Protein 4DBD (pdb70)

InterPro domains:
  IPR001754 Orotidine 5'-phosphate decarboxylase domain [PF00215] (5-203)
  IPR001754 Orotidine 5'-phosphate decarboxylase domain [SM00934] (5-203)
  IPR011060 Ribulose-phosphate binding barrel [SSF51366] (2-209)
  IPR013785 Aldolase-type TIM barrel [G3DSA:3.20.20.70] (1-222)
  IPR014732 Orotidine 5'-phosphate decarboxylase [PTHR32119] (3-213)
  IPR047595 Orotidine 5'-phosphate decarboxylase, archaeal [MF_01200_A] (6-213)

Nearest PDB structures (foldseek):
  4dbd-assembly1_A-2  TM=1.005E+00  e=2.839E-42  Saccharolobus solfataricus 98/2
  3ve9-assembly1_B  TM=9.576E-01  e=1.158E-21  Metallosphaera sedula DSM 5348
  3qf0-assembly1_B  TM=9.048E-01  e=1.936E-17  Methanothermobacter thermautotrophicus str. Delta H
  3p61-assembly1_B  TM=9.051E-01  e=1.575E-16  Methanothermobacter thermautotrophicus str. Delta H
  3sj3-assembly1_B  TM=9.030E-01  e=1.322E-16  Methanothermobacter thermautotrophicus str. Delta H

Structure (mmCIF, N/CA/C/O backbone):
data_4DBD
#
_entry.id   4DBD
#
_cell.length_a   40.367
_cell.length_b   64.819
_cell.length_c   73.237
_cell.angle_alpha   90.00
_cell.angle_beta   90.00
_cell.angle_gamma   90.00
#
_symmetry.space_group_name_H-M   'P 21 21 2'
#
loop_
_entity.id
_entity.type
_entity.pdbx_description
1 polymer "Orotidine 5'-phosphate decarboxylase"
2 non-polymer 'SULFATE ION'
3 water water
#
loop_
_atom_site.group_PDB
_atom_site.id
_atom_site.type_symbol
_atom_site.label_atom_id
_atom_site.label_alt_id
_atom_site.label_comp_id
_atom_site.label_asym_id
_atom_site.label_entity_id
_atom_site.label_seq_id
_atom_site.pdbx_PDB_ins_code
_atom_site.Cartn_x
_atom_site.Cartn_y
_atom_site.Cartn_z
_atom_site.occupancy
_atom_site.B_iso_or_equiv
_atom_site.auth_seq_id
_atom_site.auth_comp_id
_atom_site.auth_asym_id
_atom_site.auth_atom_id
_atom_site.pdbx_PDB_model_num
ATOM 1 N N . LYS A 1 3 ? 12.678 -29.680 -20.737 1.00 49.66 3 LYS A N 1
ATOM 2 C CA . LYS A 1 3 ? 11.961 -28.549 -21.319 1.00 50.75 3 LYS A CA 1
ATOM 3 C C . LYS A 1 3 ? 12.400 -27.209 -20.733 1.00 36.86 3 LYS A C 1
ATOM 4 O O . LYS A 1 3 ? 12.803 -27.127 -19.569 1.00 43.20 3 LYS A O 1
ATOM 10 N N . SER A 1 4 ? 12.305 -26.162 -21.549 1.00 36.66 4 SER A N 1
ATOM 11 C CA . SER A 1 4 ? 12.743 -24.828 -21.155 1.00 33.28 4 SER A CA 1
ATOM 12 C C . SER A 1 4 ? 11.857 -24.223 -20.076 1.00 31.72 4 SER A C 1
ATOM 13 O O . SER A 1 4 ? 10.661 -24.510 -19.991 1.00 34.50 4 SER A O 1
ATOM 16 N N . ARG A 1 5 ? 12.467 -23.373 -19.259 1.00 25.65 5 ARG A N 1
ATOM 17 C CA . ARG A 1 5 ? 11.785 -22.680 -18.186 1.00 23.44 5 ARG A CA 1
ATOM 18 C C . ARG A 1 5 ? 11.804 -21.196 -18.484 1.00 13.91 5 ARG A C 1
ATOM 19 O O . ARG A 1 5 ? 11.513 -20.377 -17.602 1.00 24.98 5 ARG A O 1
ATOM 27 N N . VAL A 1 6 ? 12.186 -20.850 -19.707 1.00 17.48 6 VAL A N 1
ATOM 28 C CA . VAL A 1 6 ? 12.372 -19.446 -20.071 1.00 21.55 6 VAL A CA 1
ATOM 29 C C . VAL A 1 6 ? 11.189 -18.847 -20.823 1.00 25.77 6 VAL A C 1
ATOM 30 O O . VAL A 1 6 ? 10.664 -19.445 -21.766 1.00 21.73 6 VAL A O 1
ATOM 34 N N . ILE A 1 7 ? 10.773 -17.659 -20.394 1.00 20.55 7 ILE A N 1
ATOM 35 C CA . ILE A 1 7 ? 9.805 -16.875 -21.151 1.00 21.27 7 ILE A CA 1
ATOM 36 C C . ILE A 1 7 ? 10.557 -15.687 -21.739 1.00 18.46 7 ILE A C 1
ATOM 37 O O . ILE A 1 7 ? 11.121 -14.878 -20.993 1.00 19.01 7 ILE A O 1
ATOM 42 N N . LEU A 1 8 ? 10.597 -15.589 -23.065 1.00 15.72 8 LEU A N 1
ATOM 43 C CA . LEU A 1 8 ? 11.290 -14.483 -23.711 1.00 16.65 8 LEU A CA 1
ATOM 44 C C . LEU A 1 8 ? 10.514 -13.188 -23.544 1.00 21.96 8 LEU A C 1
ATOM 45 O O . LEU A 1 8 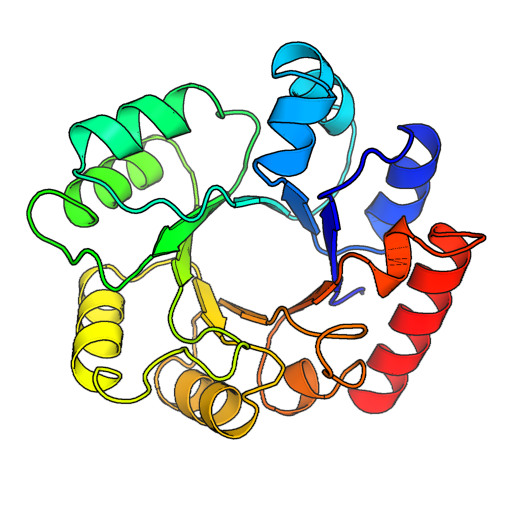? 9.346 -13.104 -23.927 1.00 21.57 8 LEU A O 1
ATOM 50 N N . ALA A 1 9 ? 11.163 -12.168 -22.990 1.00 16.17 9 ALA A N 1
ATOM 51 C CA . ALA A 1 9 ? 10.531 -10.857 -22.927 1.00 20.52 9 ALA A CA 1
ATOM 52 C C . ALA A 1 9 ? 10.895 -10.129 -24.197 1.00 17.16 9 ALA A C 1
ATOM 53 O O . ALA A 1 9 ? 11.977 -9.535 -24.299 1.00 17.04 9 ALA A O 1
ATOM 55 N N . MET A 1 10 ? 10.019 -10.209 -25.191 1.00 17.83 10 MET A N 1
ATOM 56 C CA . MET A 1 10 ? 10.323 -9.583 -26.466 1.00 19.80 10 MET A CA 1
ATOM 57 C C . MET A 1 10 ? 9.928 -8.120 -26.448 1.00 25.35 10 MET A C 1
ATOM 58 O O . MET A 1 10 ? 8.832 -7.752 -26.870 1.00 26.30 10 MET A O 1
ATOM 63 N N . ASP A 1 11 ? 10.839 -7.293 -25.950 1.00 21.14 11 ASP A N 1
ATOM 64 C CA . ASP A 1 11 ? 10.630 -5.854 -25.868 1.00 19.52 11 ASP A CA 1
ATOM 65 C C . ASP A 1 11 ? 11.405 -5.140 -26.978 1.00 29.68 11 ASP A C 1
ATOM 66 O O . ASP A 1 11 ? 11.347 -3.915 -27.109 1.00 33.75 11 ASP A O 1
ATOM 71 N N . LYS A 1 12 ? 12.145 -5.923 -27.761 1.00 25.59 12 LYS A N 1
ATOM 72 C CA . LYS A 1 12 ? 12.704 -5.473 -29.030 1.00 22.47 12 LYS A CA 1
ATOM 73 C C . LYS A 1 12 ? 12.392 -6.540 -30.064 1.00 24.85 12 LYS A C 1
ATOM 74 O O . LYS A 1 12 ? 12.338 -7.727 -29.731 1.00 27.16 12 LYS A O 1
ATOM 80 N N . PRO A 1 13 ? 12.195 -6.127 -31.327 1.00 26.72 13 PRO A N 1
ATOM 81 C CA . PRO A 1 13 ? 11.890 -7.057 -32.417 1.00 25.85 13 PRO A CA 1
ATOM 82 C C . PRO A 1 13 ? 12.955 -8.136 -32.618 1.00 27.86 13 PRO A C 1
ATOM 83 O O . PRO A 1 13 ? 14.152 -7.831 -32.628 1.00 27.06 13 PRO A O 1
ATOM 87 N N . LEU A 1 14 ? 12.511 -9.383 -32.744 1.00 27.02 14 LEU A N 1
ATOM 88 C CA . LEU A 1 14 ? 13.351 -10.467 -33.244 1.00 27.67 14 LEU A CA 1
ATOM 89 C C . LEU A 1 14 ? 12.706 -11.018 -34.519 1.00 22.92 14 LEU A C 1
ATOM 90 O O . LEU A 1 14 ? 11.487 -10.974 -34.671 1.00 24.75 14 LEU A O 1
ATOM 95 N N . SER A 1 15 ? 13.515 -11.544 -35.434 1.00 27.00 15 SER A N 1
ATOM 96 C CA . SER A 1 15 ? 12.979 -12.005 -36.714 1.00 30.42 15 SER A CA 1
ATOM 97 C C . SER A 1 15 ? 12.141 -13.265 -36.536 1.00 28.68 15 SER A C 1
ATOM 98 O O . SER A 1 15 ? 12.305 -14.002 -35.566 1.00 28.93 15 SER A O 1
ATOM 101 N N . TYR A 1 16 ? 11.260 -13.524 -37.498 1.00 30.73 16 TYR A N 1
ATOM 102 C CA . TYR A 1 16 ? 10.408 -14.696 -37.433 1.00 31.54 16 TYR A CA 1
ATOM 103 C C . TYR A 1 16 ? 11.224 -15.979 -37.421 1.00 20.23 16 TYR A C 1
ATOM 104 O O . TYR A 1 16 ? 10.883 -16.927 -36.723 1.00 30.47 16 TYR A O 1
ATOM 113 N N . GLN A 1 17 ? 12.290 -16.021 -38.219 1.00 31.28 17 GLN A N 1
ATOM 114 C CA . GLN A 1 17 ? 13.106 -17.230 -38.300 1.00 35.56 17 GLN A CA 1
ATOM 115 C C . GLN A 1 17 ? 13.753 -17.567 -36.956 1.00 30.00 17 GLN A C 1
ATOM 116 O O . GLN A 1 17 ? 13.760 -18.727 -36.538 1.00 26.69 17 GLN A O 1
ATOM 122 N N . VAL A 1 18 ? 14.280 -16.549 -36.277 1.00 33.71 18 VAL A N 1
ATOM 123 C CA . VAL A 1 18 ? 14.842 -16.726 -34.933 1.00 33.64 18 VAL A CA 1
ATOM 124 C C . VAL A 1 18 ? 13.819 -17.311 -33.959 1.00 24.73 18 VAL A C 1
ATOM 125 O O . VAL A 1 18 ? 14.102 -18.273 -33.236 1.00 30.75 18 VAL A O 1
ATOM 129 N N . LEU A 1 19 ? 12.624 -16.730 -33.945 1.00 28.26 19 LEU A N 1
ATOM 130 C CA . LEU A 1 19 ? 11.587 -17.185 -33.027 1.00 32.59 19 LEU A CA 1
ATOM 131 C C . LEU A 1 19 ? 11.204 -18.644 -33.282 1.00 26.62 19 LEU A C 1
ATOM 132 O O . LEU A 1 19 ? 10.864 -19.370 -32.358 1.00 26.28 19 LEU A O 1
ATOM 137 N N . LYS A 1 20 ? 11.278 -19.080 -34.538 1.00 36.62 20 LYS A N 1
ATOM 138 C CA . LYS A 1 20 ? 10.910 -20.458 -34.869 1.00 30.77 20 LYS A CA 1
ATOM 139 C C . LYS A 1 20 ? 11.867 -21.498 -34.285 1.00 30.97 20 LYS A C 1
ATOM 140 O O . LYS A 1 20 ? 11.447 -22.606 -33.947 1.00 35.98 20 LYS A O 1
ATOM 146 N N . GLU A 1 21 ? 13.145 -21.146 -34.161 1.00 32.58 21 GLU A N 1
ATOM 147 C CA . GLU A 1 21 ? 14.104 -22.019 -33.486 1.00 43.09 21 GLU A CA 1
ATOM 148 C C . GLU A 1 21 ? 13.883 -22.001 -31.985 1.00 39.06 21 GLU A C 1
ATOM 149 O O . GLU A 1 21 ? 13.978 -23.035 -31.313 1.00 38.97 21 GLU A O 1
ATOM 155 N N . MET A 1 22 ? 13.593 -20.816 -31.460 1.00 35.57 22 MET A N 1
ATOM 156 C CA . MET A 1 22 ? 13.367 -20.662 -30.030 1.00 29.89 22 MET A CA 1
ATOM 157 C C . MET A 1 22 ? 12.093 -21.363 -29.596 1.00 35.87 22 MET A C 1
ATOM 158 O O . MET A 1 22 ? 11.991 -21.816 -28.461 1.00 33.18 22 MET A O 1
ATOM 163 N N . GLU A 1 23 ? 11.129 -21.468 -30.509 1.00 31.02 23 GLU A N 1
ATOM 164 C CA . GLU A 1 23 ? 9.797 -21.954 -30.164 1.00 38.90 23 GLU A CA 1
ATOM 165 C C . GLU A 1 23 ? 9.802 -23.215 -29.290 1.00 41.01 23 GLU A C 1
ATOM 166 O O . GLU A 1 23 ? 9.040 -23.304 -28.318 1.00 40.87 23 GLU A O 1
ATOM 172 N N . ASN A 1 24 ? 10.655 -24.181 -29.625 1.00 33.42 24 ASN A N 1
ATOM 173 C CA . ASN A 1 24 ? 10.695 -25.434 -28.880 1.00 35.02 24 ASN A CA 1
ATOM 174 C C . ASN A 1 24 ? 11.748 -25.407 -27.777 1.00 37.79 24 ASN A C 1
ATOM 175 O O . ASN A 1 24 ? 12.059 -26.435 -27.168 1.00 36.87 24 ASN A O 1
ATOM 180 N N . GLU A 1 25 ? 12.295 -24.221 -27.529 1.00 42.38 25 GLU A N 1
ATOM 181 C CA . GLU A 1 25 ? 13.251 -24.025 -26.444 1.00 39.83 25 GLU A CA 1
ATOM 182 C C . GLU A 1 25 ? 12.875 -22.823 -25.587 1.00 35.61 25 GLU A C 1
ATOM 183 O O . GLU A 1 25 ? 13.726 -22.223 -24.922 1.00 29.41 25 GLU A O 1
ATOM 189 N N . LEU A 1 26 ? 11.588 -22.491 -25.623 1.00 28.24 26 LEU A N 1
ATOM 190 C CA . LEU A 1 26 ? 10.990 -21.507 -24.735 1.00 27.93 26 LEU A CA 1
ATOM 191 C C . LEU A 1 26 ? 9.733 -22.128 -24.186 1.00 35.67 26 LEU A C 1
ATOM 192 O O . LEU A 1 26 ? 9.113 -22.961 -24.854 1.00 34.59 26 LEU A O 1
ATOM 197 N N . TYR A 1 27 ? 9.341 -21.738 -22.979 1.00 30.51 27 TYR A N 1
ATOM 198 C CA . TYR A 1 27 ? 7.997 -22.054 -22.526 1.00 29.16 27 TYR A CA 1
ATOM 199 C C . TYR A 1 27 ? 6.999 -21.079 -23.141 1.00 33.70 27 TYR A C 1
ATOM 200 O O . TYR A 1 27 ? 5.892 -21.462 -23.537 1.00 31.79 27 TYR A O 1
ATOM 209 N N . GLY A 1 28 ? 7.397 -19.813 -23.211 1.00 23.93 28 GLY A N 1
ATOM 210 C CA . GLY A 1 28 ? 6.512 -18.774 -23.692 1.00 21.81 28 GLY A CA 1
ATOM 211 C C . GLY A 1 28 ? 7.264 -17.555 -24.180 1.00 19.22 28 GLY A C 1
ATOM 212 O O . GLY A 1 28 ? 8.499 -17.459 -24.078 1.00 23.50 28 GLY A O 1
ATOM 213 N N . ILE A 1 29 ? 6.503 -16.608 -24.707 1.00 18.02 29 ILE A N 1
ATOM 214 C CA . ILE A 1 29 ? 7.027 -15.343 -25.172 1.00 16.25 29 ILE A CA 1
ATOM 215 C C . ILE A 1 29 ? 6.132 -14.269 -24.577 1.00 18.56 29 ILE A C 1
ATOM 216 O O . ILE A 1 29 ? 4.901 -14.373 -24.644 1.00 19.04 29 ILE A O 1
ATOM 221 N N . LYS A 1 30 ? 6.746 -13.257 -23.978 1.00 17.67 30 LYS A N 1
ATOM 222 C CA . LYS A 1 30 ? 6.008 -12.172 -23.338 1.00 16.34 30 LYS A CA 1
ATOM 223 C C . LYS A 1 30 ? 6.158 -10.908 -24.185 1.00 17.25 30 LYS A C 1
ATOM 224 O O . LYS A 1 30 ? 7.255 -10.368 -24.343 1.00 21.03 30 LYS A O 1
ATOM 230 N N . VAL A 1 31 ? 5.035 -10.452 -24.734 1.00 15.56 31 VAL A N 1
ATOM 231 C CA . VAL A 1 31 ? 4.998 -9.321 -25.647 1.00 15.58 31 VAL A CA 1
ATOM 232 C C . VAL A 1 31 ? 4.648 -8.042 -24.895 1.00 20.14 31 VAL A C 1
ATOM 233 O O . VAL A 1 31 ? 3.627 -7.992 -24.219 1.00 18.65 31 VAL A O 1
ATOM 237 N N . GLY A 1 32 ? 5.476 -7.007 -25.030 1.00 23.16 32 GLY A N 1
ATOM 238 C CA . GLY A 1 32 ? 5.270 -5.764 -24.308 1.00 25.20 32 GLY A CA 1
ATOM 239 C C . GLY A 1 32 ? 4.852 -4.585 -25.162 1.00 24.13 32 GLY A C 1
ATOM 240 O O . GLY A 1 32 ? 4.752 -4.690 -26.389 1.00 22.32 32 GLY A O 1
ATOM 241 N N . LEU A 1 33 ? 4.602 -3.451 -24.514 1.00 20.65 33 LEU A N 1
ATOM 242 C CA . LEU A 1 33 ? 4.285 -2.222 -25.238 1.00 19.59 33 LEU A CA 1
ATOM 243 C C . LEU A 1 33 ? 5.437 -1.727 -26.119 1.00 17.85 33 LEU A C 1
ATOM 244 O O . LEU A 1 33 ? 5.202 -1.194 -27.212 1.00 21.12 33 LEU A O 1
ATOM 249 N N . PRO A 1 34 ? 6.692 -1.893 -25.659 1.00 16.24 34 PRO A N 1
ATOM 250 C CA . PRO A 1 34 ? 7.770 -1.409 -26.531 1.00 19.16 34 PRO A CA 1
ATOM 251 C C . PRO A 1 34 ? 7.739 -2.059 -27.913 1.00 24.67 34 PRO A C 1
ATOM 252 O O . PRO A 1 34 ? 8.020 -1.380 -28.916 1.00 22.66 34 PRO A O 1
ATOM 256 N N . LEU A 1 35 ? 7.412 -3.349 -27.970 1.00 22.33 35 LEU A N 1
ATOM 257 C CA . LEU A 1 35 ? 7.368 -4.066 -29.246 1.00 19.05 35 LEU A CA 1
ATOM 258 C C . LEU A 1 35 ? 6.195 -3.602 -30.079 1.00 27.56 35 LEU A C 1
ATOM 259 O O . LEU A 1 35 ? 6.347 -3.261 -31.261 1.00 26.11 35 LEU A O 1
ATOM 264 N N . VAL A 1 36 ? 5.015 -3.590 -29.466 1.00 16.68 36 VAL A N 1
ATOM 265 C CA . VAL A 1 36 ? 3.809 -3.189 -30.178 1.00 19.64 36 VAL A CA 1
ATOM 266 C C . VAL A 1 36 ? 3.922 -1.759 -30.717 1.00 26.45 36 VAL A C 1
ATOM 267 O O . VAL A 1 36 ? 3.456 -1.475 -31.812 1.00 29.78 36 VAL A O 1
ATOM 271 N N . LEU A 1 37 ? 4.569 -0.866 -29.972 1.00 23.30 37 LEU A N 1
ATOM 272 C CA . LEU A 1 37 ? 4.796 0.494 -30.474 1.00 28.64 37 LEU A CA 1
ATOM 273 C C . LEU A 1 37 ? 5.916 0.584 -31.536 1.00 33.28 37 LEU A C 1
ATOM 274 O O . LEU A 1 37 ? 5.923 1.498 -32.361 1.00 37.85 37 LEU A O 1
ATOM 279 N N . ASP A 1 38 ? 6.865 -0.346 -31.507 1.00 27.16 38 ASP A N 1
ATOM 280 C CA . ASP A 1 38 ? 7.940 -0.353 -32.502 1.00 24.68 38 ASP A CA 1
ATOM 281 C C . ASP A 1 38 ? 7.421 -0.918 -33.823 1.00 40.25 38 ASP A C 1
ATOM 282 O O . ASP A 1 38 ? 7.447 -0.237 -34.849 1.00 46.22 38 ASP A O 1
ATOM 287 N N . LEU A 1 39 ? 6.934 -2.155 -33.788 1.00 31.97 39 LEU A N 1
ATOM 288 C CA . LEU A 1 39 ? 6.466 -2.840 -34.991 1.00 32.06 39 LEU A CA 1
ATOM 289 C C . LEU A 1 39 ? 5.085 -2.378 -35.418 1.00 38.01 39 LEU A C 1
ATOM 290 O O . LEU A 1 39 ? 4.728 -2.455 -36.600 1.00 36.71 39 LEU A O 1
ATOM 295 N N . GLY A 1 40 ? 4.301 -1.908 -34.455 1.00 35.71 40 GLY A N 1
ATOM 296 C CA . GLY A 1 40 ? 2.894 -1.652 -34.699 1.00 28.70 40 GLY A CA 1
ATOM 297 C C . GLY A 1 40 ? 2.073 -2.902 -34.458 1.00 22.49 40 GLY A C 1
ATOM 298 O O . GLY A 1 40 ? 2.616 -4.002 -34.378 1.00 27.33 40 GLY A O 1
ATOM 299 N N . VAL A 1 41 ? 0.759 -2.735 -34.348 1.00 23.89 41 VAL A N 1
ATOM 300 C CA . VAL A 1 41 ? -0.139 -3.816 -33.951 1.00 30.12 41 VAL A CA 1
ATOM 301 C C . VAL A 1 41 ? -0.234 -4.928 -34.990 1.00 35.69 41 VAL A C 1
ATOM 302 O O . VAL A 1 41 ? -0.169 -6.112 -34.648 1.00 32.16 41 VAL A O 1
ATOM 306 N N . ASP A 1 42 ? -0.417 -4.546 -36.254 1.00 38.23 42 ASP A N 1
ATOM 307 C CA . ASP A 1 42 ? -0.558 -5.529 -37.318 1.00 39.28 42 ASP A CA 1
ATOM 308 C C . ASP A 1 42 ? 0.698 -6.364 -37.455 1.00 23.40 42 ASP A C 1
ATOM 309 O O . ASP A 1 42 ? 0.628 -7.597 -37.463 1.00 29.02 42 ASP A O 1
ATOM 314 N N . LYS A 1 43 ? 1.845 -5.698 -37.546 1.00 24.72 43 LYS A N 1
ATOM 315 C CA . LYS A 1 43 ? 3.118 -6.405 -37.648 1.00 22.90 43 LYS A CA 1
ATOM 316 C C . LYS A 1 43 ? 3.392 -7.260 -36.421 1.00 25.68 43 LYS A C 1
ATOM 317 O O . LYS A 1 43 ? 4.002 -8.323 -36.521 1.00 24.50 43 LYS A O 1
ATOM 323 N N . THR A 1 44 ? 2.938 -6.811 -35.256 1.00 23.27 44 THR A N 1
ATOM 324 C CA . THR A 1 44 ? 3.167 -7.605 -34.061 1.00 20.11 44 THR A CA 1
ATOM 325 C C . THR A 1 44 ? 2.378 -8.917 -34.130 1.00 17.80 44 THR A C 1
ATOM 326 O O . THR A 1 44 ? 2.907 -9.979 -33.816 1.00 23.95 44 THR A O 1
ATOM 330 N N . ARG A 1 45 ? 1.120 -8.845 -34.558 1.00 24.01 45 ARG A N 1
ATOM 331 C CA . ARG A 1 45 ? 0.282 -10.037 -34.670 1.00 24.46 45 ARG A CA 1
ATOM 332 C C . ARG A 1 45 ? 0.844 -11.038 -35.687 1.00 26.03 45 ARG A C 1
ATOM 333 O O . ARG A 1 45 ? 0.893 -12.246 -35.432 1.00 27.34 45 ARG A O 1
ATOM 341 N N . GLU A 1 46 ? 1.266 -10.527 -36.839 1.00 26.30 46 GLU A N 1
ATOM 342 C CA . GLU A 1 46 ? 1.880 -11.358 -37.870 1.00 25.07 46 GLU A CA 1
ATOM 343 C C . GLU A 1 46 ? 3.095 -12.108 -37.328 1.00 26.71 46 GLU A C 1
ATOM 344 O O . GLU A 1 46 ? 3.276 -13.296 -37.581 1.00 27.75 46 GLU A O 1
ATOM 350 N N . LEU A 1 47 ? 3.931 -11.400 -36.578 1.00 24.20 47 LEU A N 1
ATOM 351 C CA . LEU A 1 47 ? 5.148 -11.984 -36.034 1.00 26.13 47 LEU A CA 1
ATOM 352 C C . LEU A 1 47 ? 4.878 -13.224 -35.179 1.00 23.85 47 LEU A C 1
ATOM 353 O O . LEU A 1 47 ? 5.682 -14.158 -35.152 1.00 25.26 47 LEU A O 1
ATOM 358 N N . LEU A 1 48 ? 3.744 -13.229 -34.479 1.00 26.81 48 LEU A N 1
ATOM 359 C CA . LEU A 1 48 ? 3.462 -14.262 -33.482 1.00 28.87 48 LEU A CA 1
ATOM 360 C C . LEU A 1 48 ? 2.651 -15.455 -33.983 1.00 39.53 48 LEU A C 1
ATOM 361 O O . LEU A 1 48 ? 2.397 -16.394 -33.230 1.00 35.62 48 LEU A O 1
ATOM 366 N N . ILE A 1 49 ? 2.257 -15.421 -35.251 1.00 32.86 49 ILE A N 1
ATOM 367 C CA . ILE A 1 49 ? 1.262 -16.363 -35.766 1.00 36.09 49 ILE A CA 1
ATOM 368 C C . ILE A 1 49 ? 1.629 -17.851 -35.729 1.00 35.72 49 ILE A C 1
ATOM 369 O O . ILE A 1 49 ? 0.915 -18.644 -35.113 1.00 50.39 49 ILE A O 1
ATOM 374 N N . GLY A 1 50 ? 2.726 -18.234 -36.373 1.00 46.05 50 GLY A N 1
ATOM 375 C CA . GLY A 1 50 ? 3.061 -19.646 -36.489 1.00 50.22 50 GLY A CA 1
ATOM 376 C C . GLY A 1 50 ? 3.703 -20.286 -35.266 1.00 54.19 50 GLY A C 1
ATOM 377 O O . GLY A 1 50 ? 3.815 -21.512 -35.188 1.00 55.82 50 GLY A O 1
ATOM 378 N N . LEU A 1 51 ? 4.106 -19.462 -34.302 1.00 45.86 51 LEU A N 1
ATOM 379 C CA . LEU A 1 51 ? 4.940 -19.913 -33.190 1.00 42.25 51 LEU A CA 1
ATOM 380 C C . LEU A 1 51 ? 4.273 -20.946 -32.283 1.00 42.34 51 LEU A C 1
ATOM 381 O O . LEU A 1 51 ? 3.198 -20.703 -31.737 1.00 49.53 51 LEU A O 1
ATOM 386 N N . ASP A 1 52 ? 4.923 -22.095 -32.123 1.00 44.01 52 ASP A N 1
ATOM 387 C CA . ASP A 1 52 ? 4.433 -23.130 -31.225 1.00 42.54 52 ASP A CA 1
ATOM 388 C C . ASP A 1 52 ? 5.096 -23.047 -29.854 1.00 45.88 52 ASP A C 1
ATOM 389 O O . ASP A 1 52 ? 6.028 -23.802 -29.550 1.00 40.31 52 ASP A O 1
ATOM 394 N N . VAL A 1 53 ? 4.615 -22.121 -29.033 1.00 40.01 53 VAL A N 1
ATOM 395 C CA . VAL A 1 53 ? 5.023 -22.065 -27.641 1.00 39.28 53 VAL A CA 1
ATOM 396 C C . VAL A 1 53 ? 3.794 -22.290 -26.775 1.00 38.63 53 VAL A C 1
ATOM 397 O O . VAL A 1 53 ? 2.663 -22.093 -27.229 1.00 41.04 53 VAL A O 1
ATOM 401 N N . GLU A 1 54 ? 4.006 -22.733 -25.541 1.00 34.55 54 GLU A N 1
ATOM 402 C CA . GLU A 1 54 ? 2.894 -22.979 -24.641 1.00 38.00 54 GLU A CA 1
ATOM 403 C C . GLU A 1 54 ? 2.100 -21.697 -24.406 1.00 34.99 54 GLU A C 1
ATOM 404 O O . GLU A 1 54 ? 0.868 -21.713 -24.433 1.00 38.53 54 GLU A O 1
ATOM 410 N N . GLU A 1 55 ? 2.800 -20.587 -24.188 1.00 28.44 55 GLU A N 1
ATOM 411 C CA . GLU A 1 55 ? 2.120 -19.344 -23.830 1.00 25.57 55 GLU A CA 1
ATOM 412 C C . GLU A 1 55 ? 2.606 -18.109 -24.577 1.00 22.48 55 GLU A C 1
ATOM 413 O O . GLU A 1 55 ? 3.804 -17.809 -24.631 1.00 23.22 55 GLU A O 1
ATOM 419 N N . ILE A 1 56 ? 1.650 -17.397 -25.162 1.00 21.13 56 ILE A N 1
ATOM 420 C CA . ILE A 1 56 ? 1.892 -16.049 -25.635 1.00 15.38 56 ILE A CA 1
ATOM 421 C C . ILE A 1 56 ? 1.239 -15.123 -24.617 1.00 21.72 56 ILE A C 1
ATOM 422 O O . ILE A 1 56 ? 0.009 -15.106 -24.453 1.00 20.00 56 ILE A O 1
ATOM 427 N N . ILE A 1 57 ? 2.086 -14.404 -23.883 1.00 17.83 57 ILE A N 1
ATOM 428 C CA . ILE A 1 57 ? 1.620 -13.530 -22.821 1.00 18.56 57 ILE A CA 1
ATOM 429 C C . ILE A 1 57 ? 1.761 -12.087 -23.258 1.00 18.18 57 ILE A C 1
ATOM 430 O O . ILE A 1 57 ? 2.819 -11.670 -23.724 1.00 25.29 57 ILE A O 1
ATOM 435 N N . VAL A 1 58 ? 0.684 -11.321 -23.131 1.00 14.73 58 VAL A N 1
ATOM 436 C CA . VAL A 1 58 ? 0.767 -9.899 -23.404 1.00 13.08 58 VAL A CA 1
ATOM 437 C C . VAL A 1 58 ? 0.936 -9.202 -22.056 1.00 11.85 58 VAL A C 1
ATOM 438 O O . VAL A 1 58 ? 0.155 -9.430 -21.125 1.00 16.25 58 VAL A O 1
ATOM 442 N N . ASP A 1 59 ? 1.989 -8.392 -21.954 1.00 15.44 59 ASP A N 1
ATOM 443 C CA . ASP A 1 59 ? 2.280 -7.660 -20.724 1.00 15.45 59 ASP A CA 1
ATOM 444 C C . ASP A 1 59 ? 2.270 -6.156 -21.002 1.00 12.29 59 ASP A C 1
ATOM 445 O O . ASP A 1 59 ? 3.284 -5.569 -21.381 1.00 12.91 59 ASP A O 1
ATOM 450 N N . PHE A 1 60 ? 1.100 -5.547 -20.827 1.00 13.46 60 PHE A N 1
ATOM 451 C CA . PHE A 1 60 ? 0.975 -4.105 -20.846 1.00 15.37 60 PHE A CA 1
ATOM 452 C C . PHE A 1 60 ? 0.797 -3.599 -19.411 1.00 18.80 60 PHE A C 1
ATOM 453 O O . PHE A 1 60 ? 0.328 -2.470 -19.199 1.00 17.58 60 PHE A O 1
ATOM 461 N N . LYS A 1 61 ? 1.161 -4.440 -18.436 1.00 13.94 61 LYS A N 1
ATOM 462 C CA . LYS A 1 61 ? 1.073 -4.085 -17.018 1.00 14.69 61 LYS A CA 1
ATOM 463 C C . LYS A 1 61 ? -0.256 -3.417 -16.719 1.00 13.88 61 LYS A C 1
ATOM 464 O O . LYS A 1 61 ? -0.306 -2.321 -16.143 1.00 14.45 61 LYS A O 1
ATOM 470 N N . LEU A 1 62 ? -1.334 -4.097 -17.088 1.00 13.02 62 LEU A N 1
ATOM 471 C CA . LEU A 1 62 ? -2.668 -3.510 -17.066 1.00 14.19 62 LEU A CA 1
ATOM 472 C C . LEU A 1 62 ? -3.002 -2.925 -15.698 1.00 14.95 62 LEU A C 1
ATOM 473 O O . LEU A 1 62 ? -2.836 -3.578 -14.672 1.00 13.88 62 LEU A O 1
ATOM 478 N N . ALA A 1 63 ? -3.463 -1.678 -15.681 1.00 12.57 63 ALA A N 1
ATOM 479 C CA . ALA A 1 63 ? -3.678 -1.008 -14.395 1.00 12.81 63 ALA A CA 1
ATOM 480 C C . ALA A 1 63 ? -4.692 0.119 -14.534 1.00 12.62 63 ALA A C 1
ATOM 481 O O . ALA A 1 63 ? -4.384 1.293 -14.337 1.00 13.95 63 ALA A O 1
ATOM 483 N N . ASP A 1 64 ? -5.908 -0.247 -14.902 1.00 18.15 64 ASP A N 1
ATOM 484 C CA . ASP A 1 64 ? -6.948 0.754 -15.079 1.00 16.12 64 ASP A CA 1
ATOM 485 C C . ASP A 1 64 ? -8.267 0.185 -14.593 1.00 15.22 64 ASP A C 1
ATOM 486 O O . ASP A 1 64 ? -8.312 -0.914 -14.031 1.00 14.09 64 ASP A O 1
ATOM 491 N N . ILE A 1 65 ? -9.338 0.946 -14.772 1.00 15.51 65 ILE A N 1
ATOM 492 C CA . ILE A 1 65 ? -10.665 0.442 -14.479 1.00 14.41 65 ILE A CA 1
ATOM 493 C C . ILE A 1 65 ? -11.014 -0.680 -15.464 1.00 15.64 65 ILE A C 1
ATOM 494 O O . ILE A 1 65 ? -10.390 -0.810 -16.532 1.00 14.44 65 ILE A O 1
ATOM 499 N N . GLY A 1 66 ? -12.023 -1.468 -15.108 1.00 15.60 66 GLY A N 1
ATOM 500 C CA . GLY A 1 66 ? -12.367 -2.671 -15.845 1.00 17.74 66 GLY A CA 1
ATOM 501 C C . GLY A 1 66 ? -12.706 -2.383 -17.285 1.00 16.03 66 GLY A C 1
ATOM 502 O O . GLY A 1 66 ? -12.212 -3.069 -18.184 1.00 17.43 66 GLY A O 1
ATOM 503 N N . TYR A 1 67 ? -13.562 -1.382 -17.516 1.00 17.15 67 TYR A N 1
ATOM 504 C CA . TYR A 1 67 ? -13.960 -1.026 -18.879 1.00 22.50 67 TYR A CA 1
ATOM 505 C C . TYR A 1 67 ? -12.750 -0.812 -19.778 1.00 16.30 67 TYR A C 1
ATOM 506 O O . TYR A 1 67 ? -12.721 -1.279 -20.916 1.00 19.07 67 TYR A O 1
ATOM 515 N N . ILE A 1 68 ? -11.741 -0.118 -19.261 1.00 15.35 68 ILE A N 1
ATOM 516 C CA . ILE A 1 68 ? -10.570 0.214 -20.071 1.00 18.12 68 ILE A CA 1
ATOM 517 C C . ILE A 1 68 ? -9.692 -1.013 -20.273 1.00 16.46 68 ILE A C 1
ATOM 518 O O . ILE A 1 68 ? -9.184 -1.242 -21.366 1.00 16.80 68 ILE A O 1
ATOM 523 N N . MET A 1 69 ? -9.488 -1.798 -19.213 1.00 14.89 69 MET A N 1
ATOM 524 C CA . MET A 1 69 ? -8.673 -2.995 -19.358 1.00 16.25 69 MET A CA 1
ATOM 525 C C . MET A 1 69 ? -9.281 -3.982 -20.338 1.00 14.49 69 MET A C 1
ATOM 526 O O . MET A 1 69 ? -8.573 -4.606 -21.119 1.00 15.96 69 MET A O 1
ATOM 531 N N . LYS A 1 70 ? -10.600 -4.128 -20.292 1.00 13.99 70 LYS A N 1
ATOM 532 C CA . LYS A 1 70 ? -11.296 -4.983 -21.258 1.00 13.90 70 LYS A CA 1
ATOM 533 C C . LYS A 1 70 ? -11.184 -4.431 -22.689 1.00 17.36 70 LYS A C 1
ATOM 534 O O . LYS A 1 70 ? -11.002 -5.185 -23.646 1.00 19.39 70 LYS A O 1
ATOM 540 N N . SER A 1 71 ? -11.262 -3.111 -22.839 1.00 19.72 71 SER A N 1
ATOM 541 C CA . SER A 1 71 ? -11.141 -2.491 -24.165 1.00 17.74 71 SER A CA 1
ATOM 542 C C . SER A 1 71 ? -9.753 -2.727 -24.761 1.00 18.25 71 SER A C 1
ATOM 543 O O . SER A 1 71 ? -9.582 -2.814 -25.981 1.00 21.79 71 SER A O 1
ATOM 546 N N . ILE A 1 72 ? -8.757 -2.821 -23.891 1.00 18.21 72 ILE A N 1
ATOM 547 C CA . ILE A 1 72 ? -7.403 -3.120 -24.316 1.00 16.85 72 ILE A CA 1
ATOM 548 C C . ILE A 1 72 ? -7.253 -4.572 -24.750 1.00 16.93 72 ILE A C 1
ATOM 549 O O . ILE A 1 72 ? -6.791 -4.846 -25.864 1.00 17.27 72 ILE A O 1
ATOM 554 N N . VAL A 1 73 ? -7.643 -5.512 -23.893 1.00 16.51 73 VAL A N 1
ATOM 555 C CA . VAL A 1 73 ? -7.347 -6.913 -24.178 1.00 15.33 73 VAL A CA 1
ATOM 556 C C . VAL A 1 73 ? -8.181 -7.494 -25.315 1.00 18.47 73 VAL A C 1
ATOM 557 O O . VAL A 1 73 ? -7.777 -8.467 -25.947 1.00 20.99 73 VAL A O 1
ATOM 561 N N . GLU A 1 74 ? -9.343 -6.918 -25.586 1.00 18.86 74 GLU A N 1
ATOM 562 C CA . GLU A 1 74 ? -10.151 -7.477 -26.673 1.00 25.45 74 GLU A CA 1
ATOM 563 C C . GLU A 1 74 ? -9.505 -7.214 -28.040 1.00 25.64 74 GLU A C 1
ATOM 564 O O . GLU A 1 74 ? -9.819 -7.890 -29.015 1.00 22.14 74 GLU A O 1
ATOM 570 N N . ARG A 1 75 ? -8.573 -6.264 -28.086 1.00 18.96 75 ARG A N 1
ATOM 571 C CA . ARG A 1 75 ? -7.800 -5.973 -29.295 1.00 23.22 75 ARG A CA 1
ATOM 572 C C . ARG A 1 75 ? -6.499 -6.779 -29.361 1.00 22.19 75 ARG A C 1
ATOM 573 O O . ARG A 1 75 ? -5.654 -6.531 -30.222 1.00 25.88 75 ARG A O 1
ATOM 581 N N . LEU A 1 76 ? -6.346 -7.745 -28.458 1.00 19.20 76 LEU A N 1
ATOM 582 C CA . LEU A 1 76 ? -5.120 -8.535 -28.362 1.00 18.08 76 LEU A CA 1
ATOM 583 C C . LEU A 1 76 ? -5.419 -10.033 -28.260 1.00 24.53 76 LEU A C 1
ATOM 584 O O . LEU A 1 76 ? -4.715 -10.772 -27.567 1.00 23.55 76 LEU A O 1
ATOM 589 N N . SER A 1 77 ? -6.451 -10.480 -28.972 1.00 25.25 77 SER A N 1
ATOM 590 C CA . SER A 1 77 ? -6.943 -11.853 -28.854 1.00 26.68 77 SER A CA 1
ATOM 591 C C . SER A 1 77 ? -5.957 -12.941 -29.299 1.00 24.54 77 SER A C 1
ATOM 592 O O . SER A 1 77 ? -6.190 -14.124 -29.067 1.00 29.37 77 SER A O 1
ATOM 595 N N . PHE A 1 78 ? -4.859 -12.556 -29.933 1.00 24.19 78 PHE A N 1
ATOM 596 C CA . PHE A 1 78 ? -3.869 -13.552 -30.342 1.00 25.56 78 PHE A CA 1
ATOM 597 C C . PHE A 1 78 ? -3.184 -14.148 -29.109 1.00 32.12 78 PHE A C 1
ATOM 598 O O . PHE A 1 78 ? -2.644 -15.250 -29.154 1.00 35.83 78 PHE A O 1
ATOM 606 N N . ALA A 1 79 ? -3.238 -13.416 -28.001 1.00 24.48 79 ALA A N 1
ATOM 607 C CA . ALA A 1 79 ? -2.579 -13.821 -26.758 1.00 26.87 79 ALA A CA 1
ATOM 608 C C . ALA A 1 79 ? -3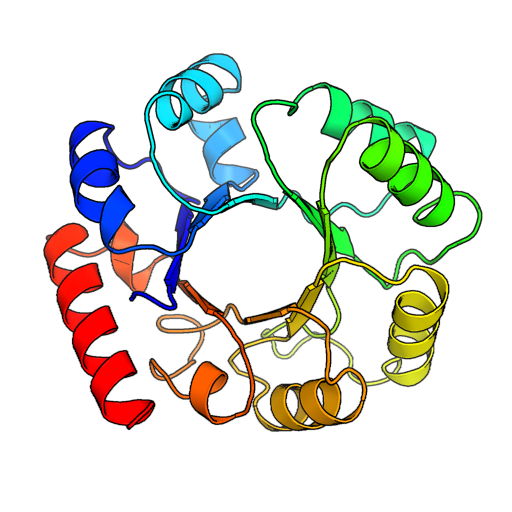.329 -14.917 -26.013 1.00 23.54 79 ALA A C 1
ATOM 609 O O . ALA A 1 79 ? -4.564 -14.944 -26.001 1.00 25.24 79 ALA A O 1
ATOM 611 N N . ASN A 1 80 ? -2.585 -15.809 -25.366 1.00 23.28 80 ASN A N 1
ATOM 612 C CA . ASN A 1 80 ? -3.188 -16.784 -24.454 1.00 18.54 80 ASN A CA 1
ATOM 613 C C . ASN A 1 80 ? -3.436 -16.192 -23.063 1.00 21.84 80 ASN A C 1
ATOM 614 O O . ASN A 1 80 ? -4.364 -16.603 -22.363 1.00 22.73 80 ASN A O 1
ATOM 619 N N . SER A 1 81 ? -2.584 -15.249 -22.662 1.00 18.29 81 SER A N 1
ATOM 620 C CA . SER A 1 81 ? -2.558 -14.779 -21.279 1.00 20.00 81 SER A CA 1
ATOM 621 C C . SER A 1 81 ? -2.223 -13.300 -21.219 1.00 15.78 81 SER A C 1
ATOM 622 O O . SER A 1 81 ? -1.621 -12.763 -22.144 1.00 16.07 81 SER A O 1
ATOM 625 N N . PHE A 1 82 ? -2.571 -12.669 -20.098 1.00 12.75 82 PHE A N 1
ATOM 626 C CA . PHE A 1 82 ? -2.386 -11.238 -19.918 1.00 14.24 82 PHE A CA 1
ATOM 627 C C . PHE A 1 82 ? -1.893 -10.937 -18.509 1.00 15.00 82 PHE A C 1
ATOM 628 O O . PHE A 1 82 ? -2.348 -11.539 -17.545 1.00 16.46 82 PHE A O 1
ATOM 636 N N . ILE A 1 83 ? -0.957 -10.000 -18.403 1.00 13.83 83 ILE A N 1
ATOM 637 C CA . ILE A 1 83 ? -0.447 -9.559 -17.107 1.00 14.09 83 ILE A CA 1
ATOM 638 C C . ILE A 1 83 ? -1.133 -8.251 -16.697 1.00 12.48 83 ILE A C 1
ATOM 639 O O . ILE A 1 83 ? -1.226 -7.300 -17.485 1.00 15.16 83 ILE A O 1
ATOM 644 N N . ALA A 1 84 ? -1.670 -8.240 -15.481 1.00 14.07 84 ALA A N 1
ATOM 645 C CA . ALA A 1 84 ? -2.229 -7.028 -14.879 1.00 12.52 84 ALA A CA 1
ATOM 646 C C . ALA A 1 84 ? -1.621 -6.812 -13.508 1.00 12.68 84 ALA A C 1
ATOM 647 O O . ALA A 1 84 ? -1.128 -7.755 -12.890 1.00 12.99 84 ALA A O 1
ATOM 649 N N . HIS A 1 85 ? -1.665 -5.572 -13.026 1.00 12.69 85 HIS A N 1
ATOM 650 C CA . HIS A 1 85 ? -1.178 -5.263 -11.676 1.00 15.64 85 HIS A CA 1
ATOM 651 C C . HIS A 1 85 ? -2.198 -5.630 -10.617 1.00 14.95 85 HIS A C 1
ATOM 652 O O . HIS A 1 85 ? -3.376 -5.350 -10.777 1.00 16.92 85 HIS A O 1
ATOM 659 N N . SER A 1 86 ? -1.738 -6.250 -9.530 1.00 15.72 86 SER A N 1
ATOM 660 C CA . SER A 1 86 ? -2.611 -6.504 -8.386 1.00 18.44 86 SER A CA 1
ATOM 661 C C . SER A 1 86 ? -3.031 -5.227 -7.674 1.00 18.52 86 SER A C 1
ATOM 662 O O . SER A 1 86 ? -4.151 -5.137 -7.166 1.00 13.98 86 SER A O 1
ATOM 665 N N A PHE A 1 87 ? -2.140 -4.233 -7.626 0.51 17.71 87 PHE A N 1
ATOM 666 N N B PHE A 1 87 ? -2.135 -4.247 -7.641 0.49 17.68 87 PHE A N 1
ATOM 667 C CA A PHE A 1 87 ? -2.364 -3.077 -6.743 0.51 17.57 87 PHE A CA 1
ATOM 668 C CA B PHE A 1 87 ? -2.336 -3.077 -6.796 0.49 17.59 87 PHE A CA 1
ATOM 669 C C A PHE A 1 87 ? -3.609 -2.257 -7.088 0.51 16.97 87 PHE A C 1
ATOM 670 C C B PHE A 1 87 ? -3.658 -2.366 -7.059 0.49 17.08 87 PHE A C 1
ATOM 671 O O A PHE A 1 87 ? -4.125 -1.507 -6.245 0.51 16.87 87 PHE A O 1
ATOM 672 O O B PHE A 1 87 ? -4.263 -1.787 -6.140 0.49 16.42 87 PHE A O 1
ATOM 687 N N . ILE A 1 88 ? -4.115 -2.427 -8.305 1.00 14.48 88 ILE A N 1
ATOM 688 C CA . ILE A 1 88 ? -5.326 -1.699 -8.719 1.00 16.68 88 ILE A CA 1
ATOM 689 C C . ILE A 1 88 ? -6.599 -2.186 -8.032 1.00 18.02 88 ILE A C 1
ATOM 690 O O . ILE A 1 88 ? -7.611 -1.484 -8.023 1.00 19.09 88 ILE A O 1
ATOM 695 N N . GLY A 1 89 ? -6.558 -3.396 -7.485 1.00 14.72 89 GLY A N 1
ATOM 696 C CA . GLY A 1 89 ? -7.665 -3.879 -6.687 1.00 18.71 89 GLY A CA 1
ATOM 697 C C . GLY A 1 89 ? -8.746 -4.574 -7.488 1.00 19.55 89 GLY A C 1
ATOM 698 O O . GLY A 1 89 ? -8.655 -4.725 -8.717 1.00 18.83 89 GLY A O 1
ATOM 699 N N . VAL A 1 90 ? -9.800 -4.985 -6.791 1.00 17.90 90 VAL A N 1
ATOM 700 C CA . VAL A 1 90 ? -10.772 -5.900 -7.380 1.00 18.20 90 VAL A CA 1
ATOM 701 C C . VAL A 1 90 ? -12.014 -5.194 -7.938 1.00 17.85 90 VAL A C 1
ATOM 702 O O . VAL A 1 90 ? -12.241 -5.176 -9.142 1.00 20.13 90 VAL A O 1
ATOM 706 N N . LYS A 1 91 ? -12.814 -4.598 -7.062 1.00 16.18 91 LYS A N 1
ATOM 707 C CA . LYS A 1 91 ? -14.118 -4.092 -7.475 1.00 16.39 91 LYS A CA 1
ATOM 708 C C . LYS A 1 91 ? -14.026 -3.004 -8.535 1.00 18.77 91 LYS A C 1
ATOM 709 O O . LYS A 1 91 ? -13.443 -1.941 -8.298 1.00 18.08 91 LYS A O 1
ATOM 715 N N . GLY A 1 92 ? -14.592 -3.273 -9.710 1.00 15.21 92 GLY A N 1
ATOM 716 C CA . GLY A 1 92 ? -14.629 -2.286 -10.778 1.00 15.65 92 GLY A CA 1
ATOM 717 C C . GLY A 1 92 ? -13.331 -2.226 -11.570 1.00 19.78 92 GLY A C 1
ATOM 718 O O . GLY A 1 92 ? -13.141 -1.343 -12.410 1.00 15.22 92 GLY A O 1
ATOM 719 N N . SER A 1 93 ? -12.434 -3.165 -11.298 1.00 15.32 93 SER A N 1
ATOM 720 C CA . SER A 1 93 ? -11.163 -3.240 -12.019 1.00 14.07 93 SER A CA 1
ATOM 721 C C . SER A 1 93 ? -10.844 -4.700 -12.331 1.00 14.92 93 SER A C 1
ATOM 722 O O . SER A 1 93 ? -11.284 -5.229 -13.349 1.00 15.61 93 SER A O 1
ATOM 725 N N . LEU A 1 94 ? -10.114 -5.380 -11.453 1.00 13.15 94 LEU A N 1
ATOM 726 C CA . LEU A 1 94 ? -9.745 -6.757 -11.763 1.00 15.38 94 LEU A CA 1
ATOM 727 C C . LEU A 1 94 ? -10.919 -7.744 -11.842 1.00 18.54 94 LEU A C 1
ATOM 728 O O . LEU A 1 94 ? -10.856 -8.716 -12.605 1.00 17.34 94 LEU A O 1
ATOM 733 N N . ASP A 1 95 ? -11.988 -7.525 -11.079 1.00 15.34 95 ASP A N 1
ATOM 734 C CA . ASP A 1 95 ? -13.108 -8.471 -11.180 1.00 16.29 95 ASP A CA 1
ATOM 735 C C . ASP A 1 95 ? -13.713 -8.484 -12.585 1.00 18.76 95 ASP A C 1
ATOM 736 O O . ASP A 1 95 ? -13.978 -9.547 -13.149 1.00 17.27 95 ASP A O 1
ATOM 741 N N . GLU A 1 96 ? -13.881 -7.301 -13.160 1.00 17.57 96 GLU A N 1
ATOM 742 C CA . GLU A 1 96 ? -14.454 -7.165 -14.486 1.00 16.95 96 GLU A CA 1
ATOM 743 C C . GLU A 1 96 ? -13.534 -7.744 -15.552 1.00 18.70 96 GLU A C 1
ATOM 744 O O . GLU A 1 96 ? -13.998 -8.364 -16.511 1.00 19.54 96 GLU A O 1
ATOM 750 N N . LEU A 1 97 ? -12.229 -7.544 -15.388 1.00 16.74 97 LEU A N 1
ATOM 751 C CA . LEU A 1 97 ? -11.260 -8.114 -16.327 1.00 15.91 97 LEU A CA 1
ATOM 752 C C . LEU A 1 97 ? -11.237 -9.644 -16.237 1.00 15.18 97 LEU A C 1
ATOM 753 O O . LEU A 1 97 ? -11.177 -10.330 -17.263 1.00 19.60 97 LEU A O 1
ATOM 758 N N . LYS A 1 98 ? -11.286 -10.172 -15.014 1.00 13.94 98 LYS A N 1
ATOM 759 C CA . LYS A 1 98 ? -11.296 -11.623 -14.808 1.00 18.90 98 LYS A CA 1
ATOM 760 C C . LYS A 1 98 ? -12.518 -12.276 -15.470 1.00 21.60 98 LYS A C 1
ATOM 761 O O . LYS A 1 98 ? -12.377 -13.276 -16.187 1.00 16.92 98 LYS A O 1
ATOM 767 N N . ARG A 1 99 ? -13.704 -11.707 -15.248 1.00 19.52 99 ARG A N 1
ATOM 768 C CA . ARG A 1 99 ? -14.914 -12.227 -15.871 1.00 22.02 99 ARG A CA 1
ATOM 769 C C . ARG A 1 99 ? -14.733 -12.263 -17.387 1.00 19.18 99 ARG A C 1
ATOM 770 O O . ARG A 1 99 ? -15.106 -13.233 -18.051 1.00 23.28 99 ARG A O 1
ATOM 778 N N . TYR A 1 100 ? -14.168 -11.194 -17.936 1.00 16.87 100 TYR A N 1
ATOM 779 C CA . TYR A 1 100 ? -13.970 -11.104 -19.373 1.00 16.56 100 TYR A CA 1
ATOM 780 C C . TYR A 1 100 ? -13.003 -12.160 -19.899 1.00 19.11 100 TYR A C 1
ATOM 781 O O . TYR A 1 100 ? -13.272 -12.826 -20.905 1.00 19.23 100 TYR A O 1
ATOM 790 N N . LEU A 1 101 ? -11.867 -12.303 -19.227 1.00 17.31 101 LEU A N 1
ATOM 791 C CA . LEU A 1 101 ? -10.846 -13.232 -19.694 1.00 16.80 101 LEU A CA 1
ATOM 792 C C . LEU A 1 101 ? -11.365 -14.662 -19.589 1.00 21.47 101 LEU A C 1
ATOM 793 O O . LEU A 1 101 ? -11.130 -15.473 -20.492 1.00 20.38 101 LEU A O 1
ATOM 798 N N . ASP A 1 102 ? -12.088 -14.959 -18.504 1.00 17.14 102 ASP A N 1
ATOM 799 C CA . ASP A 1 102 ? -12.685 -16.279 -18.315 1.00 16.57 102 ASP A CA 1
ATOM 800 C C . ASP A 1 102 ? -13.612 -16.636 -19.481 1.00 17.39 102 ASP A C 1
ATOM 801 O O . ASP A 1 102 ? -13.543 -17.741 -20.018 1.00 19.33 102 ASP A O 1
ATOM 806 N N . ALA A 1 103 ? -14.478 -15.694 -19.857 1.00 20.44 103 ALA A N 1
ATOM 807 C CA . ALA A 1 103 ? -15.446 -15.903 -20.943 1.00 17.67 103 ALA A CA 1
ATOM 808 C C . ALA A 1 103 ? -14.772 -16.079 -22.291 1.00 18.68 103 ALA A C 1
ATOM 809 O O . ALA A 1 103 ? -15.332 -16.703 -23.193 1.00 23.43 103 ALA A O 1
ATOM 811 N N . ASN A 1 104 ? -13.581 -15.510 -22.433 1.00 22.20 104 ASN A N 1
ATOM 812 C CA . ASN A 1 104 ? -12.838 -15.564 -23.681 1.00 21.51 104 ASN A CA 1
ATOM 813 C C . ASN A 1 104 ? -11.646 -16.543 -23.657 1.00 21.26 104 ASN A C 1
ATOM 814 O O . ASN A 1 104 ? -10.777 -16.497 -24.539 1.00 26.41 104 ASN A O 1
ATOM 819 N N . SER A 1 105 ? -11.637 -17.440 -22.672 1.00 21.26 105 SER A N 1
ATOM 820 C CA . SER A 1 105 ? -10.629 -18.509 -22.552 1.00 22.80 105 SER A CA 1
ATOM 821 C C . SER A 1 105 ? -9.205 -17.983 -22.469 1.00 22.86 105 SER A C 1
ATOM 822 O O . SER A 1 105 ? -8.288 -18.545 -23.090 1.00 25.15 105 SER A O 1
ATOM 825 N N . LYS A 1 106 ? -9.022 -16.905 -21.714 1.00 18.60 106 LYS A N 1
ATOM 826 C CA . LYS A 1 106 ? -7.689 -16.326 -21.524 1.00 15.81 106 LYS A CA 1
ATOM 827 C C . LYS A 1 106 ? -7.254 -16.486 -20.072 1.00 17.72 106 LYS A C 1
ATOM 828 O O . LYS A 1 106 ? -8.088 -16.519 -19.173 1.00 20.80 106 LYS A O 1
ATOM 834 N N . ASN A 1 107 ? -5.944 -16.592 -19.855 1.00 16.02 107 ASN A N 1
ATOM 835 C CA . ASN A 1 107 ? -5.386 -16.641 -18.508 1.00 19.56 107 ASN A CA 1
ATOM 836 C C . ASN A 1 107 ? -5.000 -15.246 -18.011 1.00 18.84 107 ASN A C 1
ATOM 837 O O . ASN A 1 107 ? -4.609 -14.378 -18.803 1.00 13.72 107 ASN A O 1
ATOM 842 N N . LEU A 1 108 ? -5.077 -15.049 -16.696 1.00 18.71 108 LEU A N 1
ATOM 843 C CA . LEU A 1 108 ? -4.645 -13.805 -16.063 1.00 15.15 108 LEU A CA 1
ATOM 844 C C . LEU A 1 108 ? -3.459 -14.083 -15.149 1.00 15.20 108 LEU A C 1
ATOM 845 O O . LEU A 1 108 ? -3.471 -15.047 -14.384 1.00 19.39 108 LEU A O 1
ATOM 850 N N . TYR A 1 109 ? -2.424 -13.256 -15.269 1.00 15.99 109 TYR A N 1
ATOM 851 C CA . TYR A 1 109 ? -1.288 -13.255 -14.342 1.00 14.51 109 TYR A CA 1
ATOM 852 C C . TYR A 1 109 ? -1.274 -11.908 -13.634 1.00 14.44 109 TYR A C 1
ATOM 853 O O . TYR A 1 109 ? -1.372 -10.867 -14.292 1.00 16.46 109 TYR A O 1
ATOM 862 N N . LEU A 1 110 ? -1.135 -11.911 -12.306 1.00 15.41 110 LEU A N 1
ATOM 863 C CA . LEU A 1 110 ? -1.132 -10.653 -11.562 1.00 12.69 110 LEU A CA 1
ATOM 864 C C . LEU A 1 110 ? 0.259 -10.321 -11.027 1.00 16.85 110 LEU A C 1
ATOM 865 O O . LEU A 1 110 ? 0.975 -11.191 -10.537 1.00 14.15 110 LEU A O 1
ATOM 870 N N . VAL A 1 111 ? 0.638 -9.053 -11.132 1.00 12.08 111 VAL A N 1
ATOM 871 C CA . VAL A 1 111 ? 1.934 -8.605 -10.638 1.00 1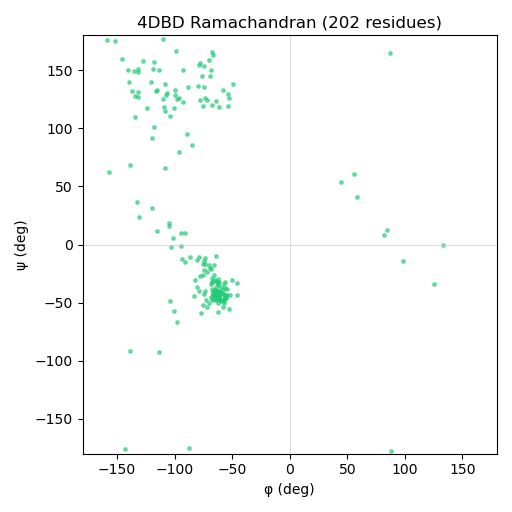5.03 111 VAL A CA 1
ATOM 872 C C . VAL A 1 111 ? 1.924 -8.501 -9.113 1.00 15.66 111 VAL A C 1
ATOM 873 O O . VAL A 1 111 ? 1.138 -7.738 -8.536 1.00 17.92 111 VAL A O 1
ATOM 877 N N . ALA A 1 112 ? 2.788 -9.272 -8.454 1.00 13.85 112 ALA A N 1
ATOM 878 C CA . ALA A 1 112 ? 2.811 -9.278 -6.982 1.00 15.62 112 ALA A CA 1
ATOM 879 C C . ALA A 1 112 ? 3.988 -8.492 -6.427 1.00 14.00 112 ALA A C 1
ATOM 880 O O . ALA A 1 112 ? 3.825 -7.688 -5.502 1.00 17.02 112 ALA A O 1
ATOM 882 N N . VAL A 1 113 ? 5.177 -8.762 -6.955 1.00 14.31 113 VAL A N 1
ATOM 883 C CA . VAL A 1 113 ? 6.386 -8.070 -6.536 1.00 13.94 113 VAL A CA 1
ATOM 884 C C . VAL A 1 113 ? 7.218 -7.706 -7.762 1.00 18.32 113 VAL A C 1
ATOM 885 O O . VAL A 1 113 ? 7.445 -8.541 -8.637 1.00 18.18 113 VAL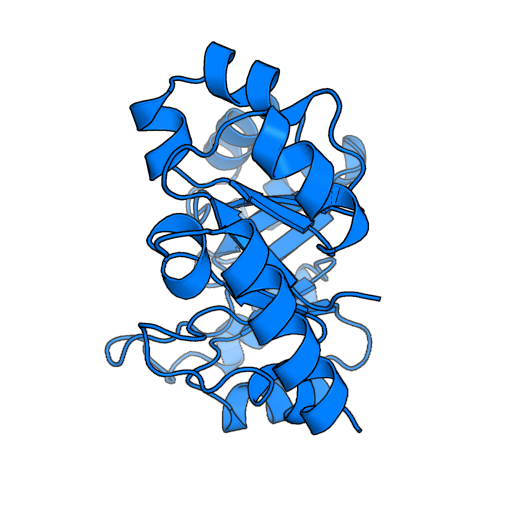 A O 1
ATOM 889 N N . MET A 1 114 ? 7.669 -6.463 -7.838 1.00 16.73 114 MET A N 1
ATOM 890 C CA . MET A 1 114 ? 8.594 -6.095 -8.914 1.00 20.32 114 MET A CA 1
ATOM 891 C C . MET A 1 114 ? 10.049 -6.089 -8.464 1.00 21.99 114 MET A C 1
ATOM 892 O O . MET A 1 114 ? 10.343 -6.142 -7.264 1.00 20.65 114 MET A O 1
ATOM 897 N N . SER A 1 115 ? 10.957 -6.033 -9.440 1.00 21.58 115 SER A N 1
ATOM 898 C CA . SER A 1 115 ? 12.387 -6.216 -9.182 1.00 28.87 115 SER A CA 1
ATOM 899 C C . SER A 1 115 ? 13.173 -4.941 -8.874 1.00 24.59 115 SER A C 1
ATOM 900 O O . SER A 1 115 ? 14.309 -5.012 -8.400 1.00 29.08 115 SER A O 1
ATOM 903 N N . HIS A 1 116 ? 12.609 -3.773 -9.163 1.00 18.54 116 HIS A N 1
ATOM 904 C CA . HIS A 1 116 ? 13.352 -2.542 -8.909 1.00 24.40 116 HIS A CA 1
ATOM 905 C C . HIS A 1 116 ? 13.310 -2.177 -7.424 1.00 22.08 116 HIS A C 1
ATOM 906 O O . HIS A 1 116 ? 12.394 -2.571 -6.692 1.00 20.22 116 HIS A O 1
ATOM 913 N N . GLU A 1 117 ? 14.314 -1.434 -6.975 1.00 23.61 117 GLU A N 1
ATOM 914 C CA . GLU A 1 117 ? 14.428 -1.085 -5.564 1.00 25.41 117 GLU A CA 1
ATOM 915 C C . GLU A 1 117 ? 13.253 -0.254 -5.069 1.00 25.81 117 GLU A C 1
ATOM 916 O O . GLU A 1 117 ? 12.884 -0.336 -3.894 1.00 21.92 117 GLU A O 1
ATOM 922 N N . GLY A 1 118 ? 12.662 0.529 -5.972 1.00 20.90 118 GLY A N 1
ATOM 923 C CA . GLY A 1 118 ? 11.590 1.435 -5.619 1.00 19.17 118 GLY A CA 1
ATOM 924 C C . GLY A 1 118 ? 10.264 0.745 -5.348 1.00 18.30 118 GLY A C 1
ATOM 925 O O . GLY A 1 118 ? 9.336 1.364 -4.835 1.00 21.31 118 GLY A O 1
ATOM 926 N N . TRP A 1 119 ? 10.169 -0.538 -5.685 1.00 18.65 119 TRP A N 1
ATOM 927 C CA . TRP A 1 119 ? 8.939 -1.280 -5.411 1.00 16.76 119 TRP A CA 1
ATOM 928 C C . TRP A 1 119 ? 8.732 -1.457 -3.916 1.00 20.53 119 TRP A C 1
ATOM 929 O O . TRP A 1 119 ? 9.558 -2.073 -3.235 1.00 21.18 119 TRP A O 1
ATOM 940 N N . SER A 1 120 ? 7.616 -0.938 -3.413 1.00 17.33 120 SER A N 1
ATOM 941 C CA . SER A 1 120 ? 7.315 -1.010 -1.990 1.00 25.83 120 SER A CA 1
ATOM 942 C C . SER A 1 120 ? 6.873 -2.400 -1.542 1.00 27.06 120 SER A C 1
ATOM 943 O O . SER A 1 120 ? 6.058 -3.062 -2.191 1.00 31.89 120 SER A O 1
ATOM 946 N N . THR A 1 121 ? 7.425 -2.817 -0.413 1.00 32.27 121 THR A N 1
ATOM 947 C CA . THR A 1 121 ? 7.119 -4.094 0.197 1.00 36.50 121 THR A CA 1
ATOM 948 C C . THR A 1 121 ? 5.893 -3.943 1.090 1.00 27.16 121 THR A C 1
ATOM 949 O O . THR A 1 121 ? 5.325 -4.930 1.558 1.00 34.13 121 THR A O 1
ATOM 953 N N . LEU A 1 122 ? 5.484 -2.700 1.314 1.00 26.53 122 LEU A N 1
ATOM 954 C CA . LEU A 1 122 ? 4.540 -2.376 2.384 1.00 31.89 122 LEU A CA 1
ATOM 955 C C . LEU A 1 122 ? 3.133 -2.939 2.212 1.00 33.98 122 LEU A C 1
ATOM 956 O O . LEU A 1 122 ? 2.363 -2.996 3.169 1.00 42.49 122 LEU A O 1
ATOM 961 N N . PHE A 1 123 ? 2.786 -3.347 1.000 1.00 36.06 123 PHE A N 1
ATOM 962 C CA . PHE A 1 123 ? 1.403 -3.727 0.736 1.00 41.05 123 PHE A CA 1
ATOM 963 C C . PHE A 1 123 ? 1.287 -5.168 0.278 1.00 33.35 123 PHE A C 1
ATOM 964 O O . PHE A 1 123 ? 0.387 -5.525 -0.488 1.00 27.17 123 PHE A O 1
ATOM 972 N N . ALA A 1 124 ? 2.196 -5.995 0.781 1.00 30.44 124 ALA A N 1
ATOM 973 C CA . ALA A 1 124 ? 2.204 -7.418 0.471 1.00 32.55 124 ALA A CA 1
ATOM 974 C C . ALA A 1 124 ? 0.884 -8.077 0.862 1.00 29.28 124 ALA A C 1
ATOM 975 O O . ALA A 1 124 ? 0.370 -8.913 0.120 1.00 26.85 124 ALA A O 1
ATOM 977 N N . ASP A 1 125 ? 0.350 -7.700 2.025 1.00 24.37 125 ASP A N 1
ATOM 978 C CA . ASP A 1 125 ? -0.882 -8.286 2.554 1.00 23.49 125 ASP A CA 1
ATOM 979 C C . ASP A 1 125 ? -2.062 -7.923 1.676 1.00 23.84 125 ASP A C 1
ATOM 980 O O . ASP A 1 125 ? -2.867 -8.784 1.317 1.00 23.22 125 ASP A O 1
ATOM 985 N N . TYR A 1 126 ? -2.169 -6.647 1.329 1.00 19.34 126 TYR A N 1
ATOM 986 C CA . TYR A 1 126 ? -3.201 -6.205 0.396 1.00 21.60 126 TYR A CA 1
ATOM 987 C C . TYR A 1 126 ? -3.104 -6.945 -0.943 1.00 17.59 126 TYR A C 1
ATOM 988 O O . TYR A 1 126 ? -4.087 -7.470 -1.453 1.00 17.20 126 TYR A O 1
ATOM 997 N N . ILE A 1 127 ? -1.909 -6.972 -1.518 1.00 19.69 127 ILE A N 1
ATOM 998 C CA . ILE A 1 127 ? -1.728 -7.608 -2.814 1.00 18.70 127 ILE A CA 1
ATOM 999 C C . ILE A 1 127 ? -2.054 -9.105 -2.738 1.00 16.68 127 ILE A C 1
ATOM 1000 O O . ILE A 1 127 ? -2.732 -9.641 -3.604 1.00 18.70 127 ILE A O 1
ATOM 1005 N N . LYS A 1 128 ? -1.593 -9.779 -1.690 1.00 18.83 128 LYS A N 1
ATOM 1006 C CA . LYS A 1 128 ? -1.940 -11.190 -1.508 1.00 20.34 128 LYS A CA 1
ATOM 1007 C C . LYS A 1 128 ? -3.445 -11.403 -1.421 1.00 18.99 128 LYS A C 1
ATOM 1008 O O . LYS A 1 128 ? -3.978 -12.349 -2.007 1.00 21.92 128 LYS A O 1
ATOM 1014 N N . ASN A 1 129 ? -4.133 -10.525 -0.701 1.00 17.00 129 ASN A N 1
ATOM 1015 C CA . ASN A 1 129 ? -5.591 -10.588 -0.644 1.00 22.31 129 ASN A CA 1
ATOM 1016 C C . ASN A 1 129 ? -6.254 -10.403 -2.003 1.00 19.00 129 ASN A C 1
ATOM 1017 O O . ASN A 1 129 ? -7.196 -11.110 -2.349 1.00 17.99 129 ASN A O 1
ATOM 1022 N N . VAL A 1 130 ? -5.780 -9.430 -2.766 1.00 17.68 130 VAL A N 1
ATOM 1023 C CA . VAL A 1 130 ? -6.275 -9.262 -4.127 1.00 17.39 130 VAL A CA 1
ATOM 1024 C C . VAL A 1 130 ? -6.084 -10.555 -4.910 1.00 16.10 130 VAL A C 1
ATOM 1025 O O . VAL A 1 130 ? -6.993 -11.017 -5.611 1.00 16.66 130 VAL A O 1
ATOM 1029 N N . ILE A 1 131 ? -4.897 -11.147 -4.803 1.00 16.63 131 ILE A N 1
ATOM 1030 C CA . ILE A 1 131 ? -4.622 -12.374 -5.546 1.00 20.04 131 ILE A CA 1
ATOM 1031 C C . ILE A 1 131 ? -5.544 -13.504 -5.096 1.00 20.90 131 ILE A C 1
ATOM 1032 O O . ILE A 1 131 ? -6.051 -14.270 -5.912 1.00 20.59 131 ILE A O 1
ATOM 1037 N N . ARG A 1 132 ? -5.769 -13.601 -3.792 1.00 19.36 132 ARG A N 1
ATOM 1038 C CA . ARG A 1 132 ? -6.697 -14.606 -3.267 1.00 26.02 132 ARG A CA 1
ATOM 1039 C C . ARG A 1 132 ? -8.137 -14.458 -3.773 1.00 22.90 132 ARG A C 1
ATOM 1040 O O . ARG A 1 132 ? -8.782 -15.451 -4.101 1.00 25.31 132 ARG A O 1
ATOM 1048 N N . GLU A 1 133 ? -8.639 -13.228 -3.843 1.00 22.61 133 GLU A N 1
ATOM 1049 C CA . GLU A 1 133 ? -9.994 -12.998 -4.353 1.00 21.71 133 GLU A CA 1
ATOM 1050 C C . GLU A 1 133 ? -10.126 -13.341 -5.835 1.00 25.96 133 GLU A C 1
ATOM 1051 O O . GLU A 1 133 ? -11.103 -13.952 -6.256 1.00 24.80 133 GLU A O 1
ATOM 1057 N N . ILE A 1 134 ? -9.135 -12.938 -6.623 1.00 20.41 134 ILE A N 1
ATOM 1058 C CA . ILE A 1 134 ? -9.194 -13.063 -8.077 1.00 18.54 134 ILE A CA 1
ATOM 1059 C C . ILE A 1 134 ? -8.857 -14.468 -8.554 1.00 21.59 134 ILE A C 1
ATOM 1060 O O . ILE A 1 134 ? -9.452 -14.962 -9.508 1.00 19.88 134 ILE A O 1
ATOM 1065 N N . SER A 1 135 ? -7.915 -15.115 -7.878 1.00 19.39 135 SER A N 1
ATOM 1066 C CA . SER A 1 135 ? -7.503 -16.468 -8.234 1.00 19.64 135 SER A CA 1
ATOM 1067 C C . SER A 1 135 ? -7.041 -16.560 -9.689 1.00 22.67 135 SER A C 1
ATOM 1068 O O . SER A 1 135 ? -7.623 -17.299 -10.490 1.00 23.03 135 SER A O 1
ATOM 1071 N N . PRO A 1 136 ? -5.988 -15.805 -10.034 1.00 21.01 136 PRO A N 1
ATOM 1072 C CA . PRO A 1 136 ? -5.413 -15.794 -11.384 1.00 20.41 136 PRO A CA 1
ATOM 1073 C C . PRO A 1 136 ? -4.751 -17.132 -11.719 1.00 21.37 136 PRO A C 1
ATOM 1074 O O . PRO A 1 136 ? -4.540 -17.948 -10.826 1.00 18.42 136 PRO A O 1
ATOM 1078 N N . LYS A 1 137 ? -4.449 -17.361 -12.993 1.00 19.02 137 LYS A N 1
ATOM 1079 C CA . LYS A 1 137 ? -3.648 -18.518 -13.396 1.00 18.42 137 LYS A CA 1
ATOM 1080 C C . LYS A 1 137 ? -2.268 -18.435 -12.745 1.00 25.14 137 LYS A C 1
ATOM 1081 O O . LYS A 1 137 ? -1.723 -19.440 -12.276 1.00 22.00 137 LYS A O 1
ATOM 1087 N N . GLY A 1 138 ? -1.720 -17.225 -12.703 1.00 19.79 138 GLY A N 1
ATOM 1088 C CA . GLY A 1 138 ? -0.353 -17.028 -12.258 1.00 20.97 138 GLY A CA 1
ATOM 1089 C C . GLY A 1 138 ? -0.096 -15.675 -11.629 1.00 22.22 138 GLY A C 1
ATOM 1090 O O . GLY A 1 138 ? -0.976 -14.803 -11.602 1.00 20.70 138 GLY A O 1
ATOM 1091 N N . ILE A 1 139 ? 1.122 -15.507 -11.119 1.00 18.10 139 ILE A N 1
ATOM 1092 C CA . ILE A 1 139 ? 1.548 -14.250 -10.525 1.00 12.70 139 ILE A CA 1
ATOM 1093 C C . ILE A 1 139 ? 2.984 -13.972 -10.911 1.00 18.55 139 ILE A C 1
ATOM 1094 O O . ILE A 1 139 ? 3.774 -14.897 -11.138 1.00 16.28 139 ILE A O 1
ATOM 1099 N N . VAL A 1 140 ? 3.313 -12.689 -10.994 1.00 15.13 140 VAL A N 1
ATOM 1100 C CA . VAL A 1 140 ? 4.646 -12.257 -11.363 1.00 15.31 140 VAL A CA 1
ATOM 1101 C C . VAL A 1 140 ? 5.378 -11.870 -10.081 1.00 15.63 140 VAL A C 1
ATOM 1102 O O . VAL A 1 140 ? 4.942 -10.967 -9.376 1.00 16.94 140 VAL A O 1
ATOM 1106 N N . VAL A 1 141 ? 6.462 -12.577 -9.760 1.00 16.74 141 VAL A N 1
ATOM 1107 C CA . VAL A 1 141 ? 7.264 -12.251 -8.575 1.00 15.27 141 VAL A CA 1
ATOM 1108 C C . VAL A 1 141 ? 8.717 -12.016 -8.988 1.00 13.63 141 VAL A C 1
ATOM 1109 O O . VAL A 1 141 ? 9.379 -12.924 -9.496 1.00 20.78 141 VAL A O 1
ATOM 1113 N N . GLY A 1 142 ? 9.203 -10.797 -8.758 1.00 18.00 142 GLY A N 1
ATOM 1114 C CA . GLY A 1 142 ? 10.516 -10.368 -9.228 1.00 19.59 142 GLY A CA 1
ATOM 1115 C C . GLY A 1 142 ? 11.678 -11.306 -8.942 1.00 33.66 142 GLY A C 1
ATOM 1116 O O . GLY A 1 142 ? 11.793 -11.854 -7.841 1.00 25.65 142 GLY A O 1
ATOM 1117 N N . GLY A 1 143 ? 12.554 -11.471 -9.935 1.00 30.20 143 GLY A N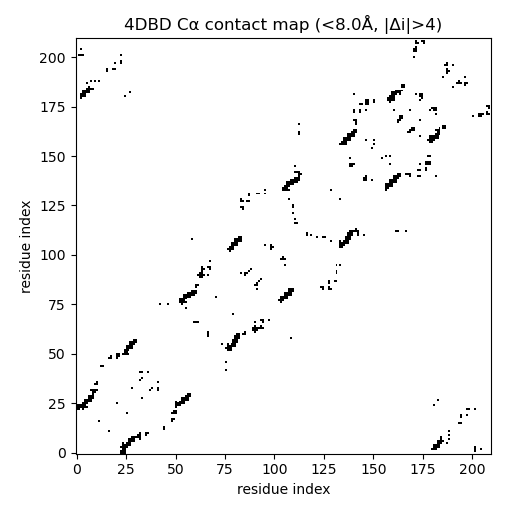 1
ATOM 1118 C CA . GLY A 1 143 ? 13.681 -12.390 -9.839 1.00 30.92 143 GLY A CA 1
ATOM 1119 C C . GLY A 1 143 ? 14.830 -11.901 -8.967 1.00 36.49 143 GLY A C 1
ATOM 1120 O O . GLY A 1 143 ? 15.688 -12.690 -8.566 1.00 38.50 143 GLY A O 1
ATOM 1121 N N . THR A 1 144 ? 14.856 -10.601 -8.681 1.00 34.02 144 THR A N 1
ATOM 1122 C CA . THR A 1 144 ? 15.808 -10.041 -7.728 1.00 34.49 144 THR A CA 1
ATOM 1123 C C . THR A 1 144 ? 15.303 -10.279 -6.311 1.00 30.44 144 THR A C 1
ATOM 1124 O O . THR A 1 144 ? 16.036 -10.091 -5.337 1.00 37.17 144 THR A O 1
ATOM 1128 N N . LYS A 1 145 ? 14.037 -10.666 -6.206 1.00 32.25 145 LYS A N 1
ATOM 1129 C CA . LYS A 1 145 ? 13.362 -10.757 -4.917 1.00 37.80 145 LYS A CA 1
ATOM 1130 C C . LYS A 1 145 ? 13.149 -12.223 -4.536 1.00 32.48 145 LYS A C 1
ATOM 1131 O O . LYS A 1 145 ? 12.003 -12.698 -4.463 1.00 26.16 145 LYS A O 1
ATOM 1137 N N . LEU A 1 146 ? 14.255 -12.930 -4.301 1.00 31.65 146 LEU A N 1
ATOM 1138 C CA . LEU A 1 146 ? 14.217 -14.376 -4.074 1.00 27.22 146 LEU A CA 1
ATOM 1139 C C . LEU A 1 146 ? 13.413 -14.781 -2.842 1.00 20.89 146 LEU A C 1
ATOM 1140 O O . LEU A 1 146 ? 12.662 -15.741 -2.906 1.00 19.54 146 LEU A O 1
ATOM 1145 N N . ASP A 1 147 ? 13.591 -14.073 -1.726 1.00 21.99 147 ASP A N 1
ATOM 1146 C CA . ASP A 1 147 ? 12.828 -14.373 -0.514 1.00 24.75 147 ASP A CA 1
ATOM 1147 C C . ASP A 1 147 ? 11.337 -14.361 -0.815 1.00 23.97 147 ASP A C 1
ATOM 1148 O O . ASP A 1 147 ? 10.588 -15.234 -0.368 1.00 17.59 147 ASP A O 1
ATOM 1153 N N . HIS A 1 148 ? 10.907 -13.359 -1.574 1.00 21.40 148 HIS A N 1
ATOM 1154 C CA . HIS A 1 148 ? 9.480 -13.217 -1.877 1.00 21.15 148 HIS A CA 1
ATOM 1155 C C . HIS A 1 148 ? 8.978 -14.340 -2.784 1.00 22.26 148 HIS A C 1
ATOM 1156 O O . HIS A 1 148 ? 7.827 -14.778 -2.665 1.00 23.06 148 HIS A O 1
ATOM 1163 N N . ILE A 1 149 ? 9.834 -14.812 -3.687 1.00 18.09 149 ILE A N 1
ATOM 1164 C CA . ILE A 1 149 ? 9.477 -15.941 -4.542 1.00 17.01 149 ILE A CA 1
ATOM 1165 C C . ILE A 1 149 ? 9.163 -17.171 -3.702 1.00 22.56 149 ILE A C 1
ATOM 1166 O O . ILE A 1 149 ? 8.144 -17.835 -3.905 1.00 20.95 149 ILE A O 1
ATOM 1171 N N . THR A 1 150 ? 10.043 -17.487 -2.754 1.00 19.95 150 THR A N 1
ATOM 1172 C CA . THR A 1 150 ? 9.826 -18.685 -1.949 1.00 18.81 150 THR A CA 1
ATOM 1173 C C . THR A 1 150 ? 8.540 -18.550 -1.127 1.00 16.94 150 THR A C 1
ATOM 1174 O O . THR A 1 150 ? 7.728 -19.478 -1.057 1.00 25.69 150 THR A O 1
ATOM 1178 N N . GLN A 1 151 ? 8.350 -17.377 -0.538 1.00 15.81 151 GLN A N 1
ATOM 1179 C CA . GLN A 1 151 ? 7.173 -17.092 0.274 1.00 20.50 151 GLN A CA 1
ATOM 1180 C C . GLN A 1 151 ? 5.897 -17.099 -0.549 1.00 25.86 151 GLN A C 1
ATOM 1181 O O . GLN A 1 151 ? 4.893 -17.661 -0.128 1.00 23.64 151 GLN A O 1
ATOM 1187 N N . TYR A 1 152 ? 5.918 -16.486 -1.726 1.00 26.86 152 TYR A N 1
ATOM 1188 C CA . TYR A 1 152 ? 4.748 -16.601 -2.589 1.00 19.09 152 TYR A CA 1
ATOM 1189 C C . TYR A 1 152 ? 4.489 -18.050 -3.004 1.00 25.11 152 TYR A C 1
ATOM 1190 O O . TYR A 1 152 ? 3.339 -18.464 -3.122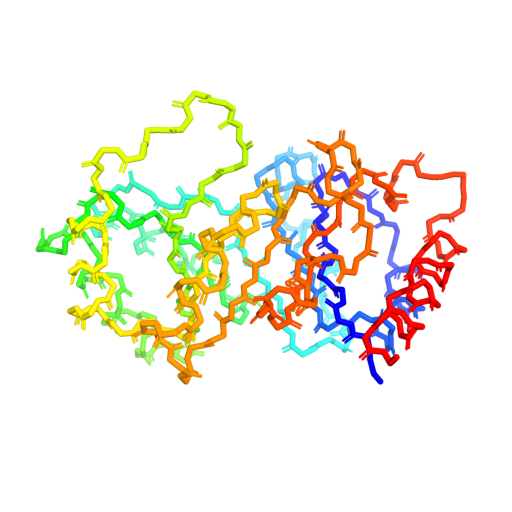 1.00 30.16 152 TYR A O 1
ATOM 1199 N N . ARG A 1 153 ? 5.548 -18.829 -3.195 1.00 21.29 153 ARG A N 1
ATOM 1200 C CA . ARG A 1 153 ? 5.374 -20.238 -3.547 1.00 25.79 153 ARG A CA 1
ATOM 1201 C C . ARG A 1 153 ? 4.696 -20.981 -2.397 1.00 28.29 153 ARG A C 1
ATOM 1202 O O . ARG A 1 153 ? 3.855 -21.851 -2.616 1.00 28.14 153 ARG A O 1
ATOM 1210 N N . ARG A 1 154 ? 5.081 -20.629 -1.175 1.00 26.81 154 ARG A N 1
ATOM 1211 C CA . ARG A 1 154 ? 4.471 -21.184 0.031 1.00 30.97 154 ARG A CA 1
ATOM 1212 C C . ARG A 1 154 ? 2.999 -20.791 0.122 1.00 29.71 154 ARG A C 1
ATOM 1213 O O . ARG A 1 154 ? 2.137 -21.629 0.399 1.00 35.92 154 ARG A O 1
ATOM 1221 N N . ASP A 1 155 ? 2.722 -19.509 -0.112 1.00 28.70 155 ASP A N 1
ATOM 1222 C CA . ASP A 1 155 ? 1.378 -18.961 0.047 1.00 23.22 155 ASP A CA 1
ATOM 1223 C C . ASP A 1 155 ? 0.437 -19.365 -1.083 1.00 29.43 155 ASP A C 1
ATOM 1224 O O . ASP A 1 155 ? -0.775 -19.343 -0.924 1.00 29.26 155 ASP A O 1
ATOM 1229 N N . PHE A 1 156 ? 1.000 -19.727 -2.227 1.00 27.32 156 PHE A N 1
ATOM 1230 C CA . PHE A 1 156 ? 0.197 -20.044 -3.402 1.00 29.37 156 PHE A CA 1
ATOM 1231 C C . PHE A 1 156 ? 0.775 -21.260 -4.122 1.00 22.18 156 PHE A C 1
ATOM 1232 O O . PHE A 1 156 ? 1.289 -21.158 -5.234 1.00 27.66 156 PHE A O 1
ATOM 1240 N N . GLU A 1 157 ? 0.683 -22.417 -3.476 1.00 29.20 157 GLU A N 1
ATOM 1241 C CA . GLU A 1 157 ? 1.328 -23.628 -3.975 1.00 33.70 157 GLU A CA 1
ATOM 1242 C C . GLU A 1 157 ? 0.930 -24.038 -5.403 1.00 29.58 157 GLU A C 1
ATOM 1243 O O . GLU A 1 157 ? 1.744 -24.601 -6.131 1.00 36.83 157 GLU A O 1
ATOM 1249 N N . LYS A 1 158 ? -0.311 -23.767 -5.807 1.00 33.72 158 LYS A N 1
ATOM 1250 C CA . LYS A 1 158 ? -0.793 -24.228 -7.115 1.00 33.68 158 LYS A CA 1
ATOM 1251 C C . LYS A 1 158 ? -0.632 -23.210 -8.251 1.00 36.23 158 LYS A C 1
ATOM 1252 O O . LYS A 1 158 ? -0.779 -23.551 -9.429 1.00 40.29 158 LYS A O 1
ATOM 1258 N N . MET A 1 159 ? -0.336 -21.968 -7.891 1.00 28.73 159 MET A N 1
ATOM 1259 C CA . MET A 1 159 ? -0.213 -20.883 -8.850 1.00 27.93 159 MET A CA 1
ATOM 1260 C C . MET A 1 159 ? 1.018 -21.044 -9.736 1.00 29.60 159 MET A C 1
ATOM 1261 O O . MET A 1 159 ? 2.054 -21.531 -9.272 1.00 22.78 159 MET A O 1
ATOM 1266 N N . THR A 1 160 ? 0.917 -20.645 -11.008 1.00 20.09 160 THR A N 1
ATOM 1267 C CA . THR A 1 160 ? 2.118 -20.471 -11.828 1.00 26.42 160 THR A CA 1
ATOM 1268 C C . THR A 1 160 ? 2.846 -19.202 -11.389 1.00 23.56 160 THR A C 1
ATOM 1269 O O . THR A 1 160 ? 2.264 -18.118 -11.352 1.00 22.51 160 THR A O 1
ATOM 1273 N N . ILE A 1 161 ? 4.124 -19.338 -11.061 1.00 24.58 161 ILE A N 1
ATOM 1274 C CA . ILE A 1 161 ? 4.929 -18.192 -10.663 1.00 20.11 161 ILE A CA 1
ATOM 1275 C C . ILE A 1 161 ? 5.939 -17.904 -11.759 1.00 17.19 161 ILE A C 1
ATOM 1276 O O . ILE A 1 161 ? 6.676 -18.786 -12.179 1.00 19.63 161 ILE A O 1
ATOM 1281 N N . VAL A 1 162 ? 5.937 -16.667 -12.246 1.00 17.67 162 VAL A N 1
ATOM 1282 C CA . VAL A 1 162 ? 6.855 -16.248 -13.305 1.00 16.72 162 VAL A CA 1
ATOM 1283 C C . VAL A 1 162 ? 7.692 -15.100 -12.769 1.00 16.79 162 VAL A C 1
ATOM 1284 O O . VAL A 1 162 ? 7.191 -14.245 -12.017 1.00 17.46 162 VAL A O 1
ATOM 1288 N N . SER A 1 163 ? 8.977 -15.109 -13.112 1.00 16.97 163 SER A N 1
ATOM 1289 C CA . SER A 1 163 ? 9.926 -14.204 -12.470 1.00 17.83 163 SER A CA 1
ATOM 1290 C C . SER A 1 163 ? 10.843 -13.520 -13.460 1.00 21.54 163 SER A C 1
ATOM 1291 O O . SER A 1 163 ? 11.731 -14.148 -14.027 1.00 21.04 163 SER A O 1
ATOM 1294 N N . PRO A 1 164 ? 10.640 -12.212 -13.647 1.00 21.27 164 PRO A N 1
ATOM 1295 C CA . PRO A 1 164 ? 11.504 -11.408 -14.511 1.00 26.64 164 PRO A CA 1
ATOM 1296 C C . PRO A 1 164 ? 12.680 -10.891 -13.705 1.00 27.17 164 PRO A C 1
ATOM 1297 O O . PRO A 1 164 ? 12.835 -11.279 -12.550 1.00 31.34 164 PRO A O 1
ATOM 1301 N N . GLY A 1 165 ? 13.510 -10.050 -14.312 1.00 32.31 165 GLY A N 1
ATOM 1302 C CA . GLY A 1 165 ? 14.662 -9.506 -13.620 1.00 35.73 165 GLY A CA 1
ATOM 1303 C C . GLY A 1 165 ? 15.885 -10.409 -13.640 1.00 33.89 165 GLY A C 1
ATOM 1304 O O . GLY A 1 165 ? 16.832 -10.166 -12.894 1.00 34.76 165 GLY A O 1
ATOM 1305 N N . MET A 1 166 ? 15.868 -11.443 -14.484 1.00 29.80 166 MET A N 1
ATOM 1306 C CA . MET A 1 166 ? 17.034 -12.317 -14.649 1.00 31.31 166 MET A CA 1
ATOM 1307 C C . MET A 1 166 ? 17.962 -11.754 -15.728 1.00 29.62 166 MET A C 1
ATOM 1308 O O . MET A 1 166 ? 17.498 -11.322 -16.799 1.00 32.49 166 MET A O 1
ATOM 1313 N N . GLY A 1 167 ? 19.261 -11.752 -15.431 1.00 30.15 167 GLY A N 1
ATOM 1314 C CA . GLY A 1 167 ? 20.259 -11.231 -16.344 1.00 25.49 167 GLY A CA 1
ATOM 1315 C C . GLY A 1 167 ? 20.685 -9.798 -16.062 1.00 35.96 167 GLY A C 1
ATOM 1316 O O . GLY A 1 167 ? 21.511 -9.544 -15.178 1.00 44.71 167 GLY A O 1
ATOM 1317 N N A SER A 1 168 ? 20.120 -8.856 -16.817 0.69 34.36 168 SER A N 1
ATOM 1318 N N B SER A 1 168 ? 20.115 -8.859 -16.808 0.31 34.34 168 SER A N 1
ATOM 1319 C CA A SER A 1 168 ? 20.517 -7.447 -16.736 0.69 37.11 168 SER A CA 1
ATOM 1320 C CA B SER A 1 168 ? 20.521 -7.461 -16.727 0.31 36.96 168 SER A CA 1
ATOM 1321 C C A SER A 1 168 ? 20.153 -6.801 -15.398 0.69 36.21 168 SER A C 1
ATOM 1322 C C B SER A 1 168 ? 20.161 -6.820 -15.386 0.31 36.16 168 SER A C 1
ATOM 1323 O O A SER A 1 168 ? 20.950 -6.073 -14.817 0.69 36.47 168 SER A O 1
ATOM 1324 O O B SER A 1 168 ? 20.974 -6.118 -14.788 0.31 36.39 168 SER A O 1
ATOM 1329 N N . GLN A 1 169 ? 18.943 -7.065 -14.914 1.00 35.18 169 GLN A N 1
ATOM 1330 C CA . GLN A 1 169 ? 18.470 -6.448 -13.675 1.00 38.76 169 GLN A CA 1
ATOM 1331 C C . GLN A 1 169 ? 19.099 -7.059 -12.427 1.00 35.81 169 GLN A C 1
ATOM 1332 O O . GLN A 1 169 ? 18.837 -6.595 -11.312 1.00 35.46 169 GLN A O 1
ATOM 1338 N N . GLY A 1 170 ? 19.912 -8.101 -12.618 1.00 41.41 170 GLY A N 1
ATOM 1339 C CA . GLY A 1 170 ? 20.642 -8.720 -11.520 1.00 34.75 170 GLY A CA 1
ATOM 1340 C C . GLY A 1 170 ? 20.448 -10.222 -11.345 1.00 33.49 170 GLY A C 1
ATOM 1341 O O . GLY A 1 170 ? 21.371 -10.935 -10.929 1.00 25.36 170 GLY A O 1
ATOM 1342 N N . GLY A 1 171 ? 19.250 -10.712 -11.646 1.00 33.13 171 GLY A N 1
ATOM 1343 C CA . GLY A 1 171 ? 18.956 -12.124 -11.457 1.00 37.91 171 GLY A CA 1
ATOM 1344 C C . GLY A 1 171 ? 19.946 -13.057 -12.145 1.00 31.85 171 GLY A C 1
ATOM 1345 O O . GLY A 1 171 ? 20.105 -13.016 -13.380 1.00 30.94 171 GLY A O 1
ATOM 1346 N N . SER A 1 172 ? 20.615 -13.891 -11.342 1.00 32.94 172 SER A N 1
ATOM 1347 C CA . SER A 1 172 ? 21.510 -14.936 -11.853 1.00 29.37 172 SER A CA 1
ATOM 1348 C C . SER A 1 172 ? 20.684 -16.116 -12.360 1.00 22.97 172 SER A C 1
ATOM 1349 O O . SER A 1 172 ? 19.889 -16.670 -11.615 1.00 23.15 172 SER A O 1
ATOM 1352 N N . TYR A 1 173 ? 20.884 -16.505 -13.622 1.00 22.06 173 TYR A N 1
ATOM 1353 C CA . TYR A 1 173 ? 19.971 -17.443 -14.283 1.00 20.16 173 TYR A CA 1
ATOM 1354 C C . TYR A 1 173 ? 19.733 -18.721 -13.501 1.00 18.23 173 TYR A C 1
ATOM 1355 O O . TYR A 1 173 ? 20.684 -19.430 -13.148 1.00 18.33 173 TYR A O 1
ATOM 1364 N N . GLY A 1 174 ? 18.460 -19.018 -13.257 1.00 16.79 174 GLY A N 1
ATOM 1365 C CA . GLY A 1 174 ? 18.060 -20.239 -12.587 1.00 20.69 174 GLY A CA 1
ATOM 1366 C C . GLY A 1 174 ? 17.786 -20.052 -11.109 1.00 18.81 174 GLY A C 1
ATOM 1367 O O . GLY A 1 174 ? 17.188 -20.921 -10.474 1.00 20.95 174 GLY A O 1
ATOM 1368 N N . ASP A 1 175 ? 18.212 -18.919 -10.557 1.00 20.07 175 ASP A N 1
ATOM 1369 C CA . ASP A 1 175 ? 18.035 -18.676 -9.121 1.00 24.40 175 ASP A CA 1
ATOM 1370 C C . ASP A 1 175 ? 16.575 -18.511 -8.737 1.00 25.12 175 ASP A C 1
ATOM 1371 O O . ASP A 1 175 ? 16.178 -18.854 -7.616 1.00 20.32 175 ASP A O 1
ATOM 1376 N N . ALA A 1 176 ? 15.781 -17.95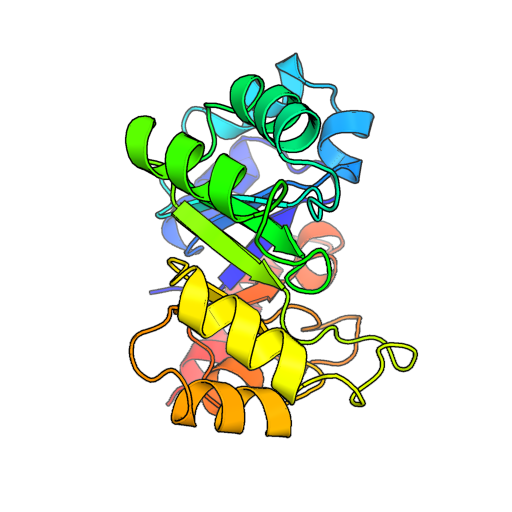8 -9.649 1.00 22.11 176 ALA A N 1
ATOM 1377 C CA . ALA A 1 176 ? 14.368 -17.751 -9.372 1.00 20.40 176 ALA A CA 1
ATOM 1378 C C . ALA A 1 176 ? 13.635 -19.082 -9.394 1.00 20.53 176 ALA A C 1
ATOM 1379 O O . ALA A 1 176 ? 12.867 -19.390 -8.481 1.00 16.73 176 ALA A O 1
ATOM 1381 N N . VAL A 1 177 ? 13.885 -19.879 -10.429 1.00 18.17 177 VAL A N 1
ATOM 1382 C CA . VAL A 1 177 ? 13.336 -21.223 -10.464 1.00 20.46 177 VAL A CA 1
ATOM 1383 C C . VAL A 1 177 ? 13.729 -22.004 -9.207 1.00 20.20 177 VAL A C 1
ATOM 1384 O O . VAL A 1 177 ? 12.882 -22.632 -8.584 1.00 22.34 177 VAL A O 1
ATOM 1388 N N . CYS A 1 178 ? 14.999 -21.944 -8.811 1.00 20.92 178 CYS A N 1
ATOM 1389 C CA . CYS A 1 178 ? 15.412 -22.688 -7.621 1.00 24.82 178 CYS A CA 1
ATOM 1390 C C . CYS A 1 178 ? 14.704 -22.187 -6.356 1.00 22.01 178 CYS A C 1
ATOM 1391 O O . CYS A 1 178 ? 14.403 -22.976 -5.464 1.00 26.17 178 CYS A O 1
ATOM 1394 N N . ALA A 1 179 ? 14.390 -20.892 -6.304 1.00 23.94 179 ALA A N 1
ATOM 1395 C CA . ALA A 1 179 ? 13.657 -20.328 -5.168 1.00 22.14 179 ALA A CA 1
ATOM 1396 C C . ALA A 1 179 ? 12.168 -20.690 -5.151 1.00 26.21 179 ALA A C 1
ATOM 1397 O O . ALA A 1 179 ? 11.491 -20.488 -4.141 1.00 20.68 179 ALA A O 1
ATOM 1399 N N . GLY A 1 180 ? 11.647 -21.195 -6.268 1.00 20.37 180 GLY A N 1
ATOM 1400 C CA . GLY A 1 180 ? 10.269 -21.647 -6.292 1.00 25.68 180 GLY A CA 1
ATOM 1401 C C . GLY A 1 180 ? 9.453 -21.179 -7.479 1.00 17.87 180 GLY A C 1
ATOM 1402 O O . GLY A 1 180 ? 8.276 -21.527 -7.595 1.00 21.21 180 GLY A O 1
ATOM 1403 N N . ALA A 1 181 ? 10.069 -20.405 -8.368 1.00 22.73 181 ALA A N 1
ATOM 1404 C CA . ALA A 1 181 ? 9.369 -19.941 -9.567 1.00 20.59 181 ALA A CA 1
ATOM 1405 C C . ALA A 1 181 ? 9.220 -21.075 -10.583 1.00 19.65 181 ALA A C 1
ATOM 1406 O O . ALA A 1 181 ? 10.024 -22.002 -10.623 1.00 22.91 181 ALA A O 1
ATOM 1408 N N . ASP A 1 182 ? 8.191 -20.994 -11.418 1.00 22.02 182 ASP A N 1
ATOM 1409 C CA . ASP A 1 182 ? 8.025 -21.964 -12.488 1.00 19.47 182 ASP A CA 1
ATOM 1410 C C . ASP A 1 182 ? 8.853 -21.610 -13.724 1.00 20.52 182 ASP A C 1
ATOM 1411 O O . ASP A 1 182 ? 9.512 -22.465 -14.305 1.00 22.26 182 ASP A O 1
ATOM 1416 N N . TYR A 1 183 ? 8.818 -20.337 -14.099 1.00 18.67 183 TYR A N 1
ATOM 1417 C CA . TYR A 1 183 ? 9.481 -19.857 -15.293 1.00 21.04 183 TYR A CA 1
ATOM 1418 C C . TYR A 1 183 ? 10.222 -18.564 -15.010 1.00 18.51 183 TYR A C 1
ATOM 1419 O O . TYR A 1 183 ? 9.816 -17.780 -14.142 1.00 17.84 183 TYR A O 1
ATOM 1428 N N . GLU A 1 184 ? 11.318 -18.361 -15.731 1.00 20.46 184 GLU A N 1
ATOM 1429 C CA . GLU A 1 184 ? 12.056 -17.106 -15.676 1.00 17.61 184 GLU A CA 1
ATOM 1430 C C . GLU A 1 184 ? 11.857 -16.276 -16.930 1.00 20.61 184 GLU A C 1
ATOM 1431 O O . GLU A 1 184 ? 11.981 -16.770 -18.059 1.00 20.30 184 GLU A O 1
ATOM 1437 N N . ILE A 1 185 ? 11.524 -15.007 -16.719 1.00 18.58 185 ILE A N 1
ATOM 1438 C CA . ILE A 1 185 ? 11.336 -14.069 -17.813 1.00 18.81 185 ILE A CA 1
ATOM 1439 C C . ILE A 1 185 ? 12.641 -13.353 -18.082 1.00 21.87 185 ILE A C 1
ATOM 1440 O O . ILE A 1 185 ? 13.201 -12.705 -17.198 1.00 19.50 185 ILE A O 1
ATOM 1445 N N . ILE A 1 186 ? 13.112 -13.472 -19.313 1.00 16.46 186 ILE A N 1
ATOM 1446 C CA . ILE A 1 186 ? 14.417 -12.970 -19.703 1.00 17.39 186 ILE A CA 1
ATOM 1447 C C . ILE A 1 186 ? 14.296 -12.174 -20.992 1.00 20.99 186 ILE A C 1
ATOM 1448 O O . ILE A 1 186 ? 13.735 -12.651 -21.988 1.00 17.05 186 ILE A O 1
ATOM 1453 N N . GLY A 1 187 ? 14.799 -10.947 -20.958 1.00 17.09 187 GLY A N 1
ATOM 1454 C CA . GLY A 1 187 ? 14.705 -10.049 -22.090 1.00 16.77 187 GLY A CA 1
ATOM 1455 C C . GLY A 1 187 ? 16.060 -9.758 -22.694 1.00 17.57 187 GLY A C 1
ATOM 1456 O O . GLY A 1 187 ? 16.539 -10.508 -23.542 1.00 17.19 187 GLY A O 1
ATOM 1457 N N . ARG A 1 188 ? 16.693 -8.682 -22.229 1.00 15.09 188 ARG A N 1
ATOM 1458 C CA . ARG A 1 188 ? 17.924 -8.172 -22.843 1.00 20.01 188 ARG A CA 1
ATOM 1459 C C . ARG A 1 188 ? 19.034 -9.211 -22.970 1.00 19.39 188 ARG A C 1
ATOM 1460 O O . ARG A 1 188 ? 19.765 -9.219 -23.964 1.00 21.20 188 ARG A O 1
ATOM 1468 N N . SER A 1 189 ? 19.172 -10.062 -21.960 1.00 19.98 189 SER A N 1
ATOM 1469 C CA . SER A 1 189 ? 20.176 -11.125 -21.980 1.00 21.87 189 SER A CA 1
ATOM 1470 C C . SER A 1 189 ? 20.109 -11.938 -23.280 1.00 23.70 189 SER A C 1
ATOM 1471 O O . SER A 1 189 ? 21.116 -12.454 -23.754 1.00 24.19 189 SER A O 1
ATOM 1474 N N . ILE A 1 190 ? 18.917 -12.040 -23.862 1.00 21.45 190 ILE A N 1
ATOM 1475 C CA . ILE A 1 190 ? 18.743 -12.788 -25.106 1.00 16.23 190 ILE A CA 1
ATOM 1476 C C . ILE A 1 190 ? 18.677 -11.875 -26.324 1.00 21.80 190 ILE A C 1
ATOM 1477 O O . ILE A 1 190 ? 19.480 -12.018 -27.259 1.00 22.51 190 ILE A O 1
ATOM 1482 N N . TYR A 1 191 ? 17.735 -10.931 -26.333 1.00 21.39 191 TYR A N 1
ATOM 1483 C CA . TYR A 1 191 ? 17.491 -10.175 -27.559 1.00 21.48 191 TYR A CA 1
ATOM 1484 C C . TYR A 1 191 ? 18.565 -9.142 -27.910 1.00 21.55 191 TYR A C 1
ATOM 1485 O O . TYR A 1 191 ? 18.627 -8.684 -29.061 1.00 23.63 191 TYR A O 1
ATOM 1494 N N . ASN A 1 192 ? 19.410 -8.793 -26.938 1.00 21.79 192 ASN A N 1
ATOM 1495 C CA . ASN A 1 192 ? 20.557 -7.916 -27.180 1.00 23.20 192 ASN A CA 1
ATOM 1496 C C . ASN A 1 192 ? 21.880 -8.686 -27.302 1.00 35.09 192 ASN A C 1
ATOM 1497 O O . ASN A 1 192 ? 22.957 -8.080 -27.376 1.00 27.30 192 ASN A O 1
ATOM 1502 N N . ALA A 1 193 ? 21.810 -10.016 -27.298 1.00 33.37 193 ALA A N 1
ATOM 1503 C CA . ALA A 1 193 ? 23.022 -10.824 -27.445 1.00 30.09 193 ALA A CA 1
ATOM 1504 C C . ALA A 1 193 ? 23.457 -10.850 -28.910 1.00 31.13 193 ALA A C 1
ATOM 1505 O O . ALA A 1 193 ? 22.643 -10.625 -29.813 1.00 34.37 193 ALA A O 1
ATOM 1507 N N . GLY A 1 194 ? 24.743 -11.106 -29.147 1.00 39.38 194 GLY A N 1
ATOM 1508 C CA . GLY A 1 194 ? 25.243 -11.243 -30.505 1.00 44.75 194 GLY A CA 1
ATOM 1509 C C . GLY A 1 194 ? 24.407 -12.265 -31.243 1.00 39.08 194 GLY A C 1
ATOM 1510 O O . GLY A 1 194 ? 23.829 -11.978 -32.299 1.00 41.71 194 GLY A O 1
ATOM 1511 N N . ASN A 1 195 ? 24.325 -13.463 -30.674 1.00 32.64 195 ASN A N 1
ATOM 1512 C CA . ASN A 1 195 ? 23.439 -14.482 -31.221 1.00 34.62 195 ASN A CA 1
ATOM 1513 C C . ASN A 1 195 ? 22.372 -14.854 -30.203 1.00 23.18 195 ASN A C 1
ATOM 1514 O O . ASN A 1 195 ? 22.641 -15.610 -29.270 1.00 25.14 195 ASN A O 1
ATOM 1519 N N . PRO A 1 196 ? 21.155 -14.308 -30.374 1.00 29.17 196 PRO A N 1
ATOM 1520 C CA . PRO A 1 196 ? 20.068 -14.566 -29.424 1.00 19.60 196 PRO A CA 1
ATOM 1521 C C . PRO A 1 196 ? 19.758 -16.046 -29.241 1.00 26.55 196 PRO A C 1
ATOM 1522 O O . PRO A 1 196 ? 19.435 -16.452 -28.123 1.00 20.70 196 PRO A O 1
ATOM 1526 N N . LEU A 1 197 ? 19.823 -16.842 -30.309 1.00 20.41 197 LEU A N 1
ATOM 1527 C CA . LEU A 1 197 ? 19.566 -18.272 -30.148 1.00 23.74 197 LEU A CA 1
ATOM 1528 C C . LEU A 1 197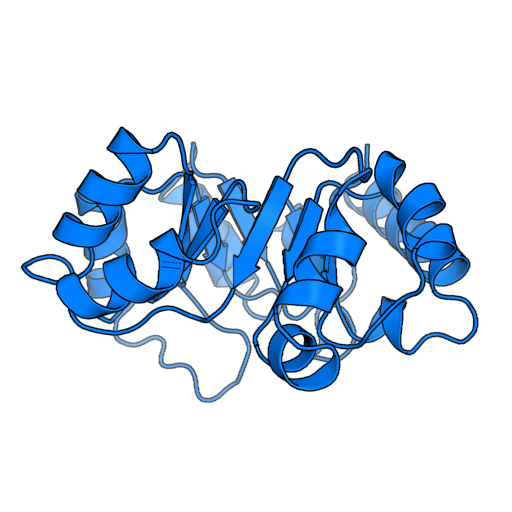 ? 20.659 -18.929 -29.304 1.00 19.92 197 LEU A C 1
ATOM 1529 O O . LEU A 1 197 ? 20.381 -19.764 -28.447 1.00 18.97 197 LEU A O 1
ATOM 1534 N N . THR A 1 198 ? 21.908 -18.568 -29.569 1.00 23.80 198 THR A N 1
ATOM 1535 C CA . THR A 1 198 ? 23.018 -19.129 -28.802 1.00 24.79 198 THR A CA 1
ATOM 1536 C C . THR A 1 198 ? 22.901 -18.783 -27.321 1.00 24.30 198 THR A C 1
ATOM 1537 O O . THR A 1 198 ? 23.100 -19.638 -26.460 1.00 17.86 198 THR A O 1
ATOM 1541 N N . ALA A 1 199 ? 22.575 -17.530 -27.028 1.00 23.41 199 ALA A N 1
ATOM 1542 C CA . ALA A 1 199 ? 22.403 -17.114 -25.636 1.00 23.07 199 ALA A CA 1
ATOM 1543 C C . ALA A 1 199 ? 21.239 -17.846 -24.968 1.00 23.94 199 ALA A C 1
ATOM 1544 O O . ALA A 1 199 ? 21.365 -18.326 -23.843 1.00 18.83 199 ALA A O 1
ATOM 1546 N N . LEU A 1 200 ? 20.106 -17.960 -25.656 1.00 23.10 200 LEU A N 1
ATOM 1547 C CA . LEU A 1 200 ? 19.023 -18.758 -25.102 1.00 18.16 200 LEU A CA 1
ATOM 1548 C C . LEU A 1 200 ? 19.477 -20.190 -24.806 1.00 18.42 200 LEU A C 1
ATOM 1549 O O . LEU A 1 200 ? 19.166 -20.734 -23.756 1.00 18.13 200 LEU A O 1
ATOM 1554 N N . ARG A 1 201 ? 20.223 -20.811 -25.717 1.00 23.01 201 ARG A N 1
ATOM 1555 C CA . ARG A 1 201 ? 20.662 -22.186 -25.470 1.00 22.12 201 ARG A CA 1
ATOM 1556 C C . ARG A 1 201 ? 21.607 -22.276 -24.258 1.00 22.56 201 ARG A C 1
ATOM 1557 O O . ARG A 1 201 ? 21.504 -23.185 -23.438 1.00 23.58 201 ARG A O 1
ATOM 1565 N N . THR A 1 202 ? 22.515 -21.315 -24.143 1.00 19.92 202 THR A N 1
ATOM 1566 C CA . THR A 1 202 ? 23.453 -21.268 -23.029 1.00 27.28 202 THR A CA 1
ATOM 1567 C C . THR A 1 202 ? 22.712 -21.078 -21.699 1.00 18.43 202 THR A C 1
ATOM 1568 O O . THR A 1 202 ? 22.968 -21.781 -20.714 1.00 23.25 202 THR A O 1
ATOM 1572 N N . ILE A 1 203 ? 21.775 -20.131 -21.685 1.00 23.44 203 ILE A N 1
ATOM 1573 C CA . ILE A 1 203 ? 20.951 -19.867 -20.504 1.00 20.10 203 ILE A CA 1
ATOM 1574 C C . ILE A 1 203 ? 20.099 -21.079 -20.131 1.00 19.08 203 ILE A C 1
ATOM 1575 O O . ILE A 1 203 ? 19.965 -21.417 -18.953 1.00 22.68 203 ILE A O 1
ATOM 1580 N N . ASN A 1 204 ? 19.510 -21.727 -21.130 1.00 20.66 204 ASN A N 1
ATOM 1581 C CA . ASN A 1 204 ? 18.779 -22.957 -20.877 1.00 23.05 204 ASN A CA 1
ATOM 1582 C C . ASN A 1 204 ? 19.673 -23.988 -20.196 1.00 21.33 204 ASN A C 1
ATOM 1583 O O . ASN A 1 204 ? 19.253 -24.640 -19.232 1.00 24.07 204 ASN A O 1
ATOM 1588 N N . LYS A 1 205 ? 20.903 -24.131 -20.685 1.00 20.30 205 LYS A N 1
ATOM 1589 C CA . LYS A 1 205 ? 21.839 -25.080 -20.075 1.00 28.97 205 LYS A CA 1
ATOM 1590 C C . LYS A 1 205 ? 22.130 -24.716 -18.622 1.00 30.51 205 LYS A C 1
ATOM 1591 O O . LYS A 1 205 ? 22.113 -25.575 -17.745 1.00 32.37 205 LYS A O 1
ATOM 1597 N N . ILE A 1 206 ? 22.409 -23.438 -18.375 1.00 20.95 206 ILE A N 1
ATOM 1598 C CA . ILE A 1 206 ? 22.662 -22.958 -17.017 1.00 24.39 206 ILE A CA 1
ATOM 1599 C C . ILE A 1 206 ? 21.505 -23.295 -16.089 1.00 27.37 206 ILE A C 1
ATOM 1600 O O . ILE A 1 206 ? 21.694 -23.747 -14.952 1.00 23.50 206 ILE A O 1
ATOM 1605 N N . ILE A 1 207 ? 20.293 -23.076 -16.575 1.00 28.93 207 ILE A N 1
ATOM 1606 C CA . ILE A 1 207 ? 19.120 -23.294 -15.751 1.00 21.85 207 ILE A CA 1
ATOM 1607 C C . ILE A 1 207 ? 18.892 -24.772 -15.444 1.00 35.53 207 ILE A C 1
ATOM 1608 O O . ILE A 1 207 ? 18.619 -25.126 -14.300 1.00 35.84 207 ILE A O 1
ATOM 1613 N N . GLU A 1 208 ? 19.015 -25.634 -16.453 1.00 35.58 208 GLU A N 1
ATOM 1614 C CA . GLU A 1 208 ? 18.777 -27.060 -16.239 1.00 40.03 208 GLU A CA 1
ATOM 1615 C C . GLU A 1 208 ? 19.860 -27.698 -15.365 1.00 44.60 208 GLU A C 1
ATOM 1616 O O . GLU A 1 208 ? 19.642 -28.762 -14.779 1.00 49.86 208 GLU A O 1
ATOM 1622 N N . ASP A 1 209 ? 21.019 -27.047 -15.276 1.00 42.78 209 ASP A N 1
ATOM 1623 C CA . ASP A 1 209 ? 22.061 -27.474 -14.340 1.00 44.42 209 ASP A CA 1
ATOM 1624 C C . ASP A 1 209 ? 21.690 -27.086 -12.908 1.00 47.02 209 ASP A C 1
ATOM 1625 O O . ASP A 1 209 ? 21.715 -27.920 -12.002 1.00 48.25 209 ASP A O 1
ATOM 1630 N N . LYS A 1 210 ? 21.354 -25.812 -12.719 1.00 43.94 210 LYS A N 1
ATOM 1631 C CA . LYS A 1 210 ? 20.915 -25.294 -11.425 1.00 43.33 210 LYS A CA 1
ATOM 1632 C C . LYS A 1 210 ? 19.692 -26.030 -10.885 1.00 47.59 210 LYS A C 1
ATOM 1633 O O . LYS A 1 210 ? 19.694 -26.509 -9.750 1.00 50.98 210 LYS A O 1
ATOM 1639 N N . VAL A 1 211 ? 18.642 -26.099 -11.698 1.00 44.94 211 VAL A N 1
ATOM 1640 C CA . VAL A 1 211 ? 17.431 -26.827 -11.340 1.00 47.26 211 VAL A CA 1
ATOM 1641 C C . VAL A 1 211 ? 17.788 -28.191 -10.768 1.00 51.62 211 VAL A C 1
ATOM 1642 O O . VAL A 1 211 ? 17.104 -28.709 -9.887 1.00 52.20 211 VAL A O 1
ATOM 1646 N N . MET A 1 212 ? 18.874 -28.763 -11.276 1.00 60.10 212 MET A N 1
ATOM 1647 C CA . MET A 1 212 ? 19.328 -30.074 -10.834 1.00 63.94 212 MET A CA 1
ATOM 1648 C C . MET A 1 212 ? 20.562 -29.961 -9.940 1.00 56.72 212 MET A C 1
ATOM 1649 O O . MET A 1 212 ? 20.541 -30.373 -8.780 1.00 56.09 212 MET A O 1
#

B-factor: mean 26.34, std 10.18, range [10.81, 94.84]

Solvent-accessible surface area: 9806 Å² total; per-residue (Å²): 226,21,84,0,0,0,6,0,38,100,61,21,62,76,133,44,0,64,88,0,31,95,38,11,33,0,0,16,0,2,77,66,0,12,138,96,56,26,79,116,121,1,66,98,20,4,137,35,14,106,18,129,8,16,0,1,9,32,72,4,49,65,98,0,150,60,0,68,21,58,3,82,137,8,64,46,0,60,0,2,0,0,16,0,106,42,3,20,157,36,9,0,37,68,0,29,137,47,0,74,88,65,108,42,48,2,0,0,1,2,9,49,15,89,181,67,45,46,81,138,110,37,114,114,5,24,74,5,1,130,106,9,75,8,84,0,0,7,0,0,2,52,43,64,102,49,0,73,65,3,52,160,44,19,126,185,25,20,0,0,0,29,3,7,24,71,97,55,8,57,51,0,44,0,14,74,19,18,4,40,40,0,5,0,12,116,26,0,30,81,32,87,87,21,31,76,20,0,90,63,7,25,124,59,4,109,102,80,53,189

Secondary structure (DSSP, 8-state):
---EEEEESS---HHHHHHHGGG-SEEEEEHHHHHHH-HHHHHHHHSS---SEEEEEEEE-S-HHHHHHHHTT-TT-SEEEEESTT-IIIIIHHHHHHHHHTT-EEEEEEE-SSTTS-STTHHHHHHHHHHH--SEEEE-TT-HHHHHHHHHHTTTSEEEE--BSTTSBPTTHHHHHT-SEEEE-HHHHTSSSHHHHHHHHHHHHHHH--

Sequence (210 aa):
KSRVILAMDKPLSYQVLKEMENELYGIKVGLPLVLDLGVDKTRELLIGLDVEEIIVDFKLADIGYIMKSIVERLSFANSFIAHSFFIGVKGSLDELKRYLDANSKNLYLVAVMSHEGWSTLFADYIKNVIREISPKGIVVGGTKLDHITQYRRDFEKMTIVSPGMGSSQGGSYGDAVCAGADYEIIGRSIYNAGNPLTALRTINKIIEDKVM

CATH classification: 3.20.20.70

Organism: Saccharolobus solfataricus (strain 98/2) (NCBI:txid555311)

Foldseek 3Di:
DAQEEEAPLDDDALVLQQLCLVRHQYYEYEPSHCVVLNLVSVLVSCPPRNHNFYEYEDQAADFLVVSLVVCVSVLSGQEYEYELVNADPRHLVSNLVNCVVSNHFYEYEQAELDPPTDPVCNVVSLVSCVVSVTQAYEHELNCLVVLLVVCVSPVRHAYEYECPDPNDRDQQSSVVSRHRHYYYYCQQPVDPHNSVSSVVSRVVNVVSND

Radius of gyration: 16.28 Å; Cα contacts (8 Å, |Δi|>4): 402; chains: 1; bounding box: 41×32×41 Å